Protein AF-A0A955WG35-F1 (afdb_monomer_lite)

Sequence (227 aa):
PDGLHIIEIREAWKTWPATAAGVAPTRPIAGDLAARVKNAVEAAHAAWQAAGEAMLAQIRDPLRSGQILTVLGRTDAARGAFEAQTTSLPGPAWNNLGNLAALAGDWPAARQAYDRSLAAHDDPRVQINAALAAFGAGDEAGATEHIFQCLDKAGDAGPALVEQIAAMGTSGGAGRGARGGVTPAELRRLVDSAYQRAGKAAPTRPEAARASDQATALPVSRYCHWL

Structure (mmCIF, N/CA/C/O backbone):
data_AF-A0A955WG35-F1
#
_entry.id   AF-A0A955WG35-F1
#
loop_
_atom_site.group_PDB
_atom_site.id
_atom_site.type_symbol
_atom_site.label_atom_id
_atom_site.label_alt_id
_atom_site.label_comp_id
_atom_site.label_asym_id
_atom_site.label_entity_id
_atom_site.label_seq_id
_atom_site.pdbx_PDB_ins_code
_atom_site.Cartn_x
_atom_site.Cartn_y
_atom_site.Cartn_z
_atom_site.occupancy
_atom_site.B_iso_or_equiv
_atom_site.auth_seq_id
_atom_site.auth_comp_id
_atom_site.auth_asym_id
_atom_site.auth_atom_id
_atom_site.pdbx_PDB_model_num
ATOM 1 N N . PRO A 1 1 ? 33.080 -2.323 0.315 1.00 41.09 1 PRO A N 1
ATOM 2 C CA . PRO A 1 1 ? 32.008 -2.379 -0.703 1.00 41.09 1 PRO A CA 1
ATOM 3 C C . PRO A 1 1 ? 30.919 -1.402 -0.280 1.00 41.09 1 PRO A C 1
ATOM 5 O O . PRO A 1 1 ? 30.059 -1.724 0.535 1.00 41.09 1 PRO A O 1
ATOM 8 N N . ASP A 1 2 ? 31.105 -0.167 -0.725 1.00 35.94 2 ASP A N 1
ATOM 9 C CA . ASP A 1 2 ? 30.369 0.995 -0.247 1.00 35.94 2 ASP A CA 1
ATOM 10 C C . ASP A 1 2 ? 28.944 1.001 -0.806 1.00 35.94 2 ASP A C 1
ATOM 12 O O . ASP A 1 2 ? 28.683 0.488 -1.896 1.00 35.94 2 ASP A O 1
ATOM 16 N N . GLY A 1 3 ? 28.018 1.488 0.019 1.00 36.59 3 GLY A N 1
ATOM 17 C CA . GLY A 1 3 ? 26.582 1.259 -0.093 1.00 36.59 3 GLY A CA 1
ATOM 18 C C . GLY A 1 3 ? 25.958 1.654 -1.431 1.00 36.59 3 GLY A C 1
ATOM 19 O O . GLY A 1 3 ? 26.358 2.605 -2.097 1.00 36.59 3 GLY A O 1
ATOM 20 N N . LEU A 1 4 ? 24.908 0.921 -1.800 1.00 33.25 4 LEU A N 1
ATOM 21 C CA . LEU A 1 4 ? 24.011 1.281 -2.890 1.00 33.25 4 LEU A CA 1
ATOM 22 C C . LEU A 1 4 ? 23.288 2.591 -2.522 1.00 33.25 4 LEU A C 1
ATOM 24 O O . LEU A 1 4 ? 22.390 2.593 -1.682 1.00 33.25 4 LEU A O 1
ATOM 28 N N . HIS A 1 5 ? 23.677 3.709 -3.133 1.00 37.41 5 HIS A N 1
ATOM 29 C CA . HIS A 1 5 ? 22.973 4.982 -2.982 1.00 37.41 5 HIS A CA 1
ATOM 30 C C . HIS A 1 5 ? 21.876 5.088 -4.048 1.00 37.41 5 HIS A C 1
ATOM 32 O O . HIS A 1 5 ? 22.164 5.243 -5.234 1.00 37.41 5 HIS A O 1
ATOM 38 N N . ILE A 1 6 ? 20.609 5.015 -3.636 1.00 39.78 6 ILE A N 1
ATOM 39 C CA . ILE A 1 6 ? 19.476 5.383 -4.494 1.00 39.78 6 ILE A CA 1
ATOM 40 C C . ILE A 1 6 ? 19.471 6.912 -4.578 1.00 39.78 6 ILE A C 1
ATOM 42 O O . ILE A 1 6 ? 19.077 7.590 -3.633 1.00 39.78 6 ILE A O 1
ATOM 46 N N . ILE A 1 7 ? 19.962 7.460 -5.688 1.00 42.81 7 ILE A N 1
ATOM 47 C CA . ILE A 1 7 ? 19.889 8.898 -5.959 1.00 42.81 7 ILE A CA 1
ATOM 48 C C . ILE A 1 7 ? 18.531 9.174 -6.602 1.00 42.81 7 ILE A C 1
ATOM 50 O O . ILE A 1 7 ? 18.199 8.593 -7.636 1.00 42.81 7 ILE A O 1
ATOM 54 N N . GLU A 1 8 ? 17.745 10.076 -6.015 1.00 48.62 8 GLU A N 1
ATOM 55 C CA . GLU A 1 8 ? 16.567 10.607 -6.694 1.00 48.62 8 GLU A CA 1
ATOM 56 C C . GLU A 1 8 ? 16.986 11.279 -8.007 1.00 48.62 8 GLU A C 1
ATOM 58 O O . GLU A 1 8 ? 17.804 12.200 -8.018 1.00 48.62 8 GLU A O 1
ATOM 63 N N . ILE A 1 9 ? 16.372 10.865 -9.119 1.00 44.12 9 ILE A N 1
ATOM 64 C CA . ILE A 1 9 ? 16.628 11.422 -10.458 1.00 44.12 9 ILE A CA 1
ATOM 65 C C . ILE A 1 9 ? 16.543 12.959 -10.457 1.00 44.12 9 ILE A C 1
ATOM 67 O O . ILE A 1 9 ? 17.310 13.612 -11.158 1.00 44.12 9 ILE A O 1
ATOM 71 N N . ARG A 1 10 ? 15.672 13.558 -9.635 1.00 44.59 10 ARG A N 1
ATOM 72 C CA . ARG A 1 10 ? 15.557 15.019 -9.507 1.00 44.59 10 ARG A CA 1
ATOM 73 C C . ARG A 1 10 ? 16.811 15.684 -8.942 1.00 44.59 10 ARG A C 1
ATOM 75 O O . ARG A 1 10 ? 17.179 16.747 -9.431 1.00 44.59 10 ARG A O 1
ATOM 82 N N . GLU A 1 11 ? 17.476 15.080 -7.960 1.00 53.44 11 GLU A N 1
ATOM 83 C CA . GLU A 1 11 ? 18.724 15.622 -7.404 1.00 53.44 11 GLU A CA 1
ATOM 84 C C . GLU A 1 11 ? 19.882 15.479 -8.394 1.00 53.44 11 GLU A C 1
ATOM 86 O O . GLU A 1 11 ? 20.666 16.410 -8.566 1.00 53.44 11 GLU A O 1
ATOM 91 N N . ALA A 1 12 ? 19.932 14.366 -9.134 1.00 57.34 12 ALA A N 1
ATOM 92 C CA . ALA A 1 12 ? 20.925 14.161 -10.189 1.00 57.34 12 ALA A CA 1
ATOM 93 C C . ALA A 1 12 ? 20.817 15.199 -11.326 1.00 57.34 12 ALA A C 1
ATOM 95 O O . ALA A 1 12 ? 21.814 15.540 -11.957 1.00 57.34 12 ALA A O 1
ATOM 96 N N . TRP A 1 13 ? 19.620 15.732 -11.585 1.00 55.06 13 TRP A N 1
ATOM 97 C CA . TRP A 1 13 ? 19.404 16.748 -12.621 1.00 55.06 13 TRP A CA 1
ATOM 98 C C . TRP A 1 13 ? 19.832 18.159 -12.205 1.00 55.06 13 TRP A C 1
ATOM 100 O O . TRP A 1 13 ? 20.119 18.979 -13.073 1.00 55.06 13 TRP A O 1
ATOM 110 N N . LYS A 1 14 ? 19.928 18.455 -10.903 1.00 62.66 14 LYS A N 1
ATOM 111 C CA . LYS A 1 14 ? 20.385 19.772 -10.420 1.00 62.66 14 LYS A CA 1
ATOM 112 C C . LYS A 1 14 ? 21.882 19.993 -10.623 1.00 62.66 14 LYS A C 1
ATOM 114 O O . LYS A 1 14 ? 22.320 21.133 -10.728 1.00 62.66 14 LYS A O 1
ATOM 119 N N . THR A 1 15 ? 22.662 18.915 -10.656 1.00 56.72 15 THR A N 1
ATOM 120 C CA . THR A 1 15 ? 24.119 18.952 -10.842 1.00 56.72 15 THR A CA 1
ATOM 121 C C . THR A 1 15 ? 24.534 18.802 -12.306 1.00 56.72 15 THR A C 1
ATOM 123 O O . THR A 1 15 ? 25.724 18.875 -12.615 1.00 56.72 15 THR A O 1
ATOM 126 N N . TRP A 1 16 ? 23.575 18.629 -13.224 1.00 49.56 16 TRP A N 1
ATOM 127 C CA . TRP A 1 16 ? 23.855 18.575 -14.654 1.00 49.56 16 TRP A CA 1
ATOM 128 C C . TRP A 1 16 ? 24.275 19.966 -15.160 1.00 49.56 16 TRP A C 1
ATOM 130 O O . TRP A 1 16 ? 23.572 20.945 -14.899 1.00 49.56 16 TRP A O 1
ATOM 140 N N . PRO A 1 17 ? 25.415 20.106 -15.860 1.00 49.00 17 PRO A N 1
ATOM 141 C CA . PRO A 1 17 ? 25.983 21.419 -16.141 1.00 49.00 17 PRO A CA 1
ATOM 142 C C . PRO A 1 17 ? 25.073 22.266 -17.043 1.00 49.00 17 PRO A C 1
ATOM 144 O O . PRO A 1 17 ? 24.688 21.854 -18.136 1.00 49.00 17 PRO A O 1
ATOM 147 N N . ALA A 1 18 ? 24.789 23.493 -16.593 1.00 52.75 18 ALA A N 1
ATOM 148 C CA . ALA A 1 18 ? 23.976 24.497 -17.289 1.00 52.75 18 ALA A CA 1
ATOM 149 C C . ALA A 1 18 ? 24.691 25.180 -18.478 1.00 52.75 18 ALA A C 1
ATOM 151 O O . ALA A 1 18 ? 24.122 26.044 -19.144 1.00 52.75 18 ALA A O 1
ATOM 152 N N . THR A 1 19 ? 25.938 24.815 -18.777 1.00 54.19 19 THR A N 1
ATOM 153 C CA . THR A 1 19 ? 26.757 25.459 -19.810 1.00 54.19 19 THR A CA 1
ATOM 154 C C . THR A 1 19 ? 26.871 24.588 -21.057 1.00 54.19 19 THR A C 1
ATOM 156 O O . THR A 1 19 ? 27.909 23.991 -21.325 1.00 54.19 19 THR A O 1
ATOM 159 N N . ALA A 1 20 ? 25.801 24.542 -21.847 1.00 52.00 20 ALA A N 1
ATOM 160 C CA . ALA A 1 20 ? 25.862 24.142 -23.256 1.00 52.00 20 ALA A CA 1
ATOM 161 C C . ALA A 1 20 ? 25.236 25.219 -24.163 1.00 52.00 20 ALA A C 1
ATOM 163 O O . ALA A 1 20 ? 24.642 24.923 -25.197 1.00 52.00 20 ALA A O 1
ATOM 164 N N . ALA A 1 21 ? 25.357 26.493 -23.777 1.00 53.03 21 ALA A N 1
ATOM 165 C CA . ALA A 1 21 ? 25.026 27.618 -24.641 1.00 53.03 21 ALA A CA 1
ATOM 166 C C . ALA A 1 21 ? 26.127 27.760 -25.707 1.00 53.03 21 ALA A C 1
ATOM 168 O O . ALA A 1 21 ? 27.178 28.335 -25.445 1.00 53.03 21 ALA A O 1
ATOM 169 N N . GLY A 1 22 ? 25.917 27.176 -26.890 1.00 56.66 22 GLY A N 1
ATOM 170 C CA . GLY A 1 22 ? 26.823 27.339 -28.036 1.00 56.66 22 GLY A CA 1
ATOM 171 C C . GLY A 1 22 ? 26.981 26.116 -28.938 1.00 56.66 22 GLY A C 1
ATOM 172 O O . GLY A 1 22 ? 27.517 26.243 -30.037 1.00 56.66 22 GLY A O 1
ATOM 173 N N . VAL A 1 23 ? 26.490 24.942 -28.535 1.00 53.31 23 VAL A N 1
ATOM 174 C CA . VAL A 1 23 ? 26.453 23.779 -29.431 1.00 53.31 23 VAL A CA 1
ATOM 175 C C . VAL A 1 23 ? 25.218 23.915 -30.313 1.00 53.31 23 VAL A C 1
ATOM 177 O O . VAL A 1 23 ? 24.095 23.706 -29.856 1.00 53.31 23 VAL A O 1
ATOM 180 N N . ALA A 1 24 ? 25.414 24.299 -31.576 1.00 55.84 24 ALA A N 1
ATOM 181 C CA . ALA A 1 24 ? 24.354 24.214 -32.575 1.00 55.84 24 ALA A CA 1
ATOM 182 C C . ALA A 1 24 ? 23.775 22.785 -32.542 1.00 55.84 24 ALA A C 1
ATOM 184 O O . ALA A 1 24 ? 24.571 21.841 -32.525 1.00 55.84 24 ALA A O 1
ATOM 185 N N . PRO A 1 25 ? 22.441 22.599 -32.502 1.00 52.78 25 PRO A N 1
ATOM 186 C CA . PRO A 1 25 ? 21.831 21.276 -32.435 1.00 52.78 25 PRO A CA 1
ATOM 187 C C . PRO A 1 25 ? 22.199 20.495 -33.700 1.00 52.78 25 PRO A C 1
ATOM 189 O O . PRO A 1 25 ? 21.571 20.619 -34.750 1.00 52.78 25 PRO A O 1
ATOM 192 N N . THR A 1 26 ? 23.282 19.726 -33.629 1.00 58.38 26 THR A N 1
ATOM 193 C CA . THR A 1 26 ? 23.750 18.915 -34.741 1.00 58.38 26 THR A CA 1
ATOM 194 C C . THR A 1 26 ? 22.943 17.626 -34.758 1.00 58.38 26 THR A C 1
ATOM 196 O O . THR A 1 26 ? 23.080 16.762 -33.900 1.00 58.38 26 THR A O 1
ATOM 199 N N . ARG A 1 27 ? 22.124 17.522 -35.809 1.00 57.25 27 ARG A N 1
ATOM 200 C CA . ARG A 1 27 ? 21.321 16.374 -36.252 1.00 57.25 27 ARG A CA 1
ATOM 201 C C . ARG A 1 27 ? 20.104 16.001 -35.388 1.00 57.25 27 ARG A C 1
ATOM 203 O O . ARG A 1 27 ? 20.166 15.981 -34.163 1.00 57.25 27 ARG A O 1
ATOM 210 N N . PRO A 1 28 ? 18.983 15.630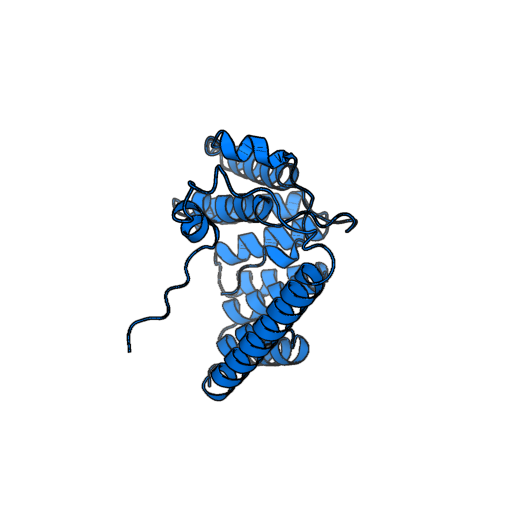 -36.035 1.00 53.00 28 PRO A N 1
ATOM 211 C CA . PRO A 1 28 ? 17.822 15.113 -35.331 1.00 53.00 28 PRO A CA 1
ATOM 212 C C . PRO A 1 28 ? 18.182 13.769 -34.684 1.00 53.00 28 PRO A C 1
ATOM 214 O O . PRO A 1 28 ? 18.387 12.771 -35.368 1.00 53.00 28 PRO A O 1
ATOM 217 N N . ILE A 1 29 ? 18.199 13.731 -33.351 1.00 59.47 29 ILE A N 1
ATOM 218 C CA . ILE A 1 29 ? 18.356 12.517 -32.522 1.00 59.47 29 ILE A CA 1
ATOM 219 C C . ILE A 1 29 ? 17.056 11.668 -32.533 1.00 59.47 29 ILE A C 1
ATOM 221 O O . ILE A 1 29 ? 16.816 10.828 -31.671 1.00 59.47 29 ILE A O 1
ATOM 225 N N . ALA A 1 30 ? 16.160 11.903 -33.493 1.00 62.53 30 ALA A N 1
ATOM 226 C CA . ALA A 1 30 ? 14.770 11.468 -33.407 1.00 62.53 30 ALA A CA 1
ATOM 227 C C . ALA A 1 30 ? 14.561 9.969 -33.698 1.00 62.53 30 ALA A C 1
ATOM 229 O O . ALA A 1 30 ? 13.556 9.414 -33.270 1.00 62.53 30 ALA A O 1
ATOM 230 N N . GLY A 1 31 ? 15.499 9.300 -34.380 1.00 67.62 31 GLY A N 1
ATOM 231 C CA . GLY A 1 31 ? 15.382 7.868 -34.693 1.00 67.62 31 GLY A CA 1
ATOM 232 C C . GLY A 1 31 ? 15.968 6.935 -33.626 1.00 67.62 31 GLY A C 1
ATOM 233 O O . GLY A 1 31 ? 15.335 5.958 -33.243 1.00 67.62 31 GLY A O 1
ATOM 234 N N . ASP A 1 32 ? 17.166 7.246 -33.123 1.00 81.88 32 ASP A N 1
ATOM 235 C CA . ASP A 1 32 ? 17.933 6.342 -32.248 1.00 81.88 32 ASP A CA 1
ATOM 236 C C . ASP A 1 32 ? 17.614 6.525 -30.751 1.00 81.88 32 ASP A C 1
ATOM 238 O O . ASP A 1 32 ? 17.677 5.576 -29.971 1.00 81.88 32 ASP A O 1
ATOM 242 N N . LEU A 1 33 ? 17.189 7.723 -30.320 1.00 83.50 33 LEU A N 1
ATOM 243 C CA . LEU A 1 33 ? 16.902 7.972 -28.901 1.00 83.50 33 LEU A CA 1
ATOM 244 C C . LEU A 1 33 ? 15.751 7.106 -28.378 1.00 83.50 33 LEU A C 1
ATOM 246 O O . LEU A 1 33 ? 15.859 6.549 -27.289 1.00 83.50 33 LEU A O 1
ATOM 250 N N . ALA A 1 34 ? 14.669 6.966 -29.147 1.00 83.38 34 ALA A N 1
ATOM 251 C CA . ALA A 1 34 ? 13.523 6.154 -28.743 1.00 83.38 34 ALA A CA 1
ATOM 252 C C . ALA A 1 34 ? 13.914 4.677 -28.561 1.00 83.38 34 ALA A C 1
ATOM 254 O O . ALA A 1 34 ? 13.544 4.061 -27.561 1.00 83.38 34 ALA A O 1
ATOM 255 N N . ALA A 1 35 ? 14.717 4.135 -29.482 1.00 87.81 35 ALA A N 1
ATOM 256 C CA . ALA A 1 35 ? 15.240 2.776 -29.385 1.00 87.81 35 ALA A CA 1
ATOM 257 C C . ALA A 1 35 ? 16.158 2.611 -28.164 1.00 87.81 35 ALA A C 1
ATOM 259 O O . ALA A 1 35 ? 16.002 1.664 -27.396 1.00 87.81 35 ALA A O 1
ATOM 260 N N . ARG A 1 36 ? 17.062 3.567 -27.919 1.00 87.00 36 ARG A N 1
ATOM 261 C CA . ARG A 1 36 ? 17.957 3.553 -26.752 1.00 87.00 36 ARG A CA 1
ATOM 262 C C . ARG A 1 36 ? 17.205 3.640 -25.427 1.00 87.00 36 ARG A C 1
ATOM 264 O O . ARG A 1 36 ? 17.541 2.904 -24.505 1.00 87.00 36 ARG A O 1
ATOM 271 N N . VAL A 1 37 ? 16.187 4.498 -25.330 1.00 88.38 37 VAL A N 1
ATOM 272 C CA . VAL A 1 37 ? 15.336 4.611 -24.134 1.00 88.38 37 VAL A CA 1
ATOM 273 C C . VAL A 1 37 ? 14.573 3.313 -23.903 1.00 88.38 37 VAL A C 1
ATOM 275 O O . VAL A 1 37 ? 14.590 2.800 -22.788 1.00 88.38 37 VAL A O 1
ATOM 278 N N . LYS A 1 38 ? 13.959 2.746 -24.948 1.00 88.88 38 LYS A N 1
ATOM 279 C CA . LYS A 1 38 ? 13.268 1.457 -24.860 1.00 88.88 38 LYS A CA 1
ATOM 280 C C . LYS A 1 38 ? 14.206 0.358 -24.347 1.00 88.88 38 LYS A C 1
ATOM 282 O O . LYS A 1 38 ? 13.895 -0.275 -23.344 1.00 88.88 38 LYS A O 1
ATOM 287 N N . ASN A 1 39 ? 15.374 0.197 -24.971 1.00 91.00 39 ASN A N 1
ATOM 288 C CA . ASN A 1 39 ? 16.360 -0.812 -24.579 1.00 91.00 39 ASN A CA 1
ATOM 289 C C . ASN A 1 39 ? 16.844 -0.609 -23.135 1.00 91.00 39 ASN A C 1
ATOM 291 O O . ASN A 1 39 ? 17.016 -1.576 -22.399 1.00 91.00 39 ASN A O 1
ATOM 295 N N . ALA A 1 40 ? 17.048 0.642 -22.708 1.00 89.12 40 ALA A N 1
ATOM 296 C CA . ALA A 1 40 ? 17.447 0.952 -21.338 1.00 89.12 40 ALA A CA 1
ATOM 297 C C . ALA A 1 40 ? 16.353 0.591 -20.318 1.00 89.12 40 ALA A C 1
ATOM 299 O O . ALA A 1 40 ? 16.666 0.039 -19.266 1.00 89.12 40 ALA A O 1
ATOM 300 N N . VAL A 1 41 ? 15.080 0.857 -20.631 1.00 88.75 41 VAL A N 1
ATOM 301 C CA . VAL A 1 41 ? 13.939 0.479 -19.779 1.00 88.75 41 VAL A CA 1
ATOM 302 C C . VAL A 1 41 ? 13.805 -1.042 -19.686 1.00 88.75 41 VAL A C 1
ATOM 304 O O . VAL A 1 41 ? 13.637 -1.568 -18.588 1.00 88.75 41 VAL A O 1
ATOM 307 N N . GLU A 1 42 ? 13.927 -1.755 -20.805 1.00 91.12 42 GLU A N 1
ATOM 308 C CA . GLU A 1 42 ? 13.882 -3.223 -20.835 1.00 91.12 42 GLU A CA 1
ATOM 309 C C . GLU A 1 42 ? 15.040 -3.840 -20.039 1.00 91.12 42 GLU A C 1
ATOM 311 O O . GLU A 1 42 ? 14.819 -4.732 -19.220 1.00 91.12 42 GLU A O 1
ATOM 316 N N . ALA A 1 43 ? 16.261 -3.321 -20.204 1.00 91.94 43 ALA A N 1
ATOM 317 C CA . ALA A 1 43 ? 17.426 -3.766 -19.445 1.00 91.94 43 ALA A CA 1
ATOM 318 C C . ALA A 1 43 ? 17.273 -3.498 -17.939 1.00 91.94 43 ALA A C 1
ATOM 320 O O . ALA A 1 43 ? 17.581 -4.368 -17.125 1.00 91.94 43 ALA A O 1
ATOM 321 N N . ALA A 1 44 ? 16.757 -2.324 -17.560 1.00 89.75 44 ALA A N 1
ATOM 322 C CA . ALA A 1 44 ? 16.476 -1.995 -16.165 1.00 89.75 44 ALA A CA 1
ATOM 323 C C . ALA A 1 44 ? 15.409 -2.924 -15.566 1.00 89.75 44 ALA A C 1
ATOM 325 O O . ALA A 1 44 ? 15.577 -3.409 -14.447 1.00 89.75 44 ALA A O 1
ATOM 326 N N . HIS A 1 45 ? 14.347 -3.225 -16.319 1.00 87.69 45 HIS A N 1
ATOM 327 C CA . HIS A 1 45 ? 13.317 -4.167 -15.890 1.00 87.69 45 HIS A CA 1
ATOM 328 C C . HIS A 1 45 ? 13.885 -5.580 -15.695 1.00 87.69 45 HIS A C 1
ATOM 330 O O . HIS A 1 45 ? 13.641 -6.199 -14.662 1.00 87.69 45 HIS A O 1
ATOM 336 N N . ALA A 1 46 ? 14.695 -6.070 -16.638 1.00 92.00 46 ALA A N 1
ATOM 337 C CA . ALA A 1 46 ? 15.339 -7.379 -16.535 1.00 92.00 46 ALA A CA 1
ATOM 338 C C . ALA A 1 46 ? 16.299 -7.467 -15.336 1.00 92.00 46 ALA A C 1
ATOM 340 O O . ALA A 1 46 ? 16.280 -8.453 -14.600 1.00 92.00 46 ALA A O 1
ATOM 341 N N . ALA A 1 47 ? 17.103 -6.425 -15.101 1.00 91.19 47 ALA A N 1
ATOM 342 C CA . ALA A 1 47 ? 18.002 -6.359 -13.949 1.00 91.19 47 ALA A CA 1
ATOM 343 C C . ALA A 1 47 ? 17.229 -6.383 -12.622 1.00 91.19 47 ALA A C 1
ATOM 345 O O . ALA A 1 47 ? 17.626 -7.066 -11.679 1.00 91.19 47 ALA A O 1
ATOM 346 N N . TRP A 1 48 ? 16.102 -5.676 -12.561 1.00 90.44 48 TRP A N 1
ATOM 347 C CA . TRP A 1 48 ? 15.239 -5.660 -11.389 1.00 90.44 48 TRP A CA 1
ATOM 348 C C . TRP A 1 48 ? 14.551 -7.009 -11.138 1.00 90.44 48 TRP A C 1
ATOM 350 O O . TRP A 1 48 ? 14.533 -7.470 -9.998 1.00 90.44 48 TRP A O 1
ATOM 360 N N . GLN A 1 49 ? 14.072 -7.684 -12.189 1.00 93.25 49 GLN A N 1
ATOM 361 C CA . GLN A 1 49 ? 13.533 -9.048 -12.098 1.00 93.25 49 GLN A CA 1
ATOM 362 C C . GLN A 1 49 ? 14.586 -10.020 -11.545 1.00 93.25 49 GLN A C 1
ATOM 364 O O . GLN A 1 49 ? 14.331 -10.737 -10.579 1.00 93.25 49 GLN A O 1
ATOM 369 N N . ALA A 1 50 ? 15.803 -9.988 -12.096 1.00 93.25 50 ALA A N 1
ATOM 370 C CA . ALA A 1 50 ? 16.902 -10.834 -11.636 1.00 93.25 50 ALA A CA 1
ATOM 371 C C . ALA A 1 50 ? 17.281 -10.560 -10.170 1.00 93.25 50 ALA A C 1
ATOM 373 O O . ALA A 1 50 ? 17.516 -11.497 -9.406 1.00 93.25 50 ALA A O 1
ATOM 374 N N . ALA A 1 51 ? 17.309 -9.289 -9.758 1.00 94.12 51 ALA A N 1
ATOM 375 C CA . ALA A 1 51 ? 17.574 -8.914 -8.373 1.00 94.12 51 ALA A CA 1
ATOM 376 C C . ALA A 1 51 ? 16.484 -9.428 -7.419 1.00 94.12 51 ALA A C 1
ATOM 378 O O . ALA A 1 51 ? 16.810 -9.960 -6.358 1.00 94.12 51 ALA A O 1
ATOM 379 N N . GLY A 1 52 ? 15.207 -9.319 -7.796 1.00 93.31 52 GLY A N 1
ATOM 380 C CA . GLY A 1 52 ? 14.103 -9.829 -6.984 1.00 93.31 52 GLY A CA 1
ATOM 381 C C . GLY A 1 52 ? 14.119 -11.352 -6.847 1.00 93.31 52 GLY A C 1
ATOM 382 O O . GLY A 1 52 ? 13.959 -11.854 -5.737 1.00 93.31 52 GLY A O 1
ATOM 383 N N . GLU A 1 53 ? 14.401 -12.093 -7.923 1.00 94.88 53 GLU A N 1
ATOM 384 C CA . GLU A 1 53 ? 14.558 -13.557 -7.865 1.00 94.88 53 GLU A CA 1
ATOM 385 C C . GLU A 1 53 ? 15.753 -13.966 -6.980 1.00 94.88 53 GLU A C 1
ATOM 387 O O . GLU A 1 53 ? 15.650 -14.883 -6.163 1.00 94.88 53 GLU A O 1
ATOM 392 N N . ALA A 1 54 ? 16.872 -13.236 -7.056 1.00 95.06 54 ALA A N 1
ATOM 393 C CA . ALA A 1 54 ? 18.025 -13.472 -6.187 1.00 95.06 54 ALA A CA 1
ATOM 394 C C . ALA A 1 54 ? 17.721 -13.204 -4.700 1.00 95.06 54 ALA A C 1
ATOM 396 O O . ALA A 1 54 ? 18.231 -13.921 -3.835 1.00 95.06 54 ALA A O 1
ATOM 397 N N . MET A 1 55 ? 16.897 -12.195 -4.389 1.00 95.38 55 MET A N 1
ATOM 398 C CA . MET A 1 55 ? 16.422 -11.939 -3.024 1.00 95.38 55 MET A CA 1
ATOM 399 C C . MET A 1 55 ? 15.459 -13.031 -2.552 1.00 95.38 55 MET A C 1
ATOM 401 O O . MET A 1 55 ? 15.597 -13.524 -1.431 1.00 95.38 55 MET A O 1
ATOM 405 N N . LEU A 1 56 ? 14.519 -13.445 -3.405 1.00 95.69 56 LEU A N 1
ATOM 406 C CA . LEU A 1 56 ? 13.540 -14.484 -3.092 1.00 95.69 56 LEU A CA 1
ATOM 407 C C . LEU A 1 56 ? 14.222 -15.816 -2.750 1.00 95.69 56 LEU A C 1
ATOM 409 O O . LEU A 1 56 ? 13.817 -16.485 -1.805 1.00 95.69 56 LEU A O 1
ATOM 413 N N . ALA A 1 57 ? 15.314 -16.156 -3.440 1.00 95.94 57 ALA A N 1
ATOM 414 C CA . ALA A 1 57 ? 16.111 -17.348 -3.146 1.00 95.94 57 ALA A CA 1
ATOM 415 C C . ALA A 1 57 ? 16.765 -17.340 -1.746 1.00 95.94 57 ALA A C 1
ATOM 417 O O . ALA A 1 57 ? 17.134 -18.396 -1.232 1.00 95.94 57 ALA A O 1
ATOM 418 N N . GLN A 1 58 ? 16.930 -16.168 -1.123 1.00 95.94 58 GLN A N 1
ATOM 419 C CA . GLN A 1 58 ? 17.585 -16.010 0.183 1.00 95.94 58 GLN A CA 1
ATOM 420 C C . GLN A 1 58 ? 16.591 -15.852 1.340 1.00 95.94 58 GLN A C 1
ATOM 422 O O . GLN A 1 58 ? 16.940 -16.093 2.499 1.00 95.94 58 GLN A O 1
ATOM 427 N N . ILE A 1 59 ? 15.358 -15.435 1.053 1.00 95.31 59 ILE A N 1
ATOM 428 C CA . ILE A 1 59 ? 14.357 -15.122 2.070 1.00 95.31 59 ILE A CA 1
ATOM 429 C C . ILE A 1 59 ? 13.583 -16.380 2.444 1.00 95.31 59 ILE A C 1
ATOM 431 O O . ILE A 1 59 ? 13.026 -17.076 1.604 1.00 95.31 59 ILE A O 1
ATOM 435 N N . ARG A 1 60 ? 13.534 -16.660 3.748 1.00 93.94 60 ARG A N 1
ATOM 436 C CA . ARG A 1 60 ? 12.762 -17.780 4.307 1.00 93.94 60 ARG A CA 1
ATOM 437 C C . ARG A 1 60 ? 11.417 -17.363 4.884 1.00 93.94 60 ARG A C 1
ATOM 439 O O . ARG A 1 60 ? 10.578 -18.220 5.126 1.00 93.94 60 ARG A O 1
ATOM 446 N N . ASP A 1 61 ? 11.239 -16.072 5.140 1.00 94.19 61 ASP A N 1
ATOM 447 C CA . ASP A 1 61 ? 10.000 -15.526 5.677 1.00 94.19 61 ASP A CA 1
ATOM 448 C C . ASP A 1 61 ? 8.938 -15.439 4.565 1.00 94.19 61 ASP A C 1
ATOM 450 O O . ASP A 1 61 ? 9.152 -14.717 3.580 1.00 94.19 61 ASP A O 1
ATOM 454 N N . PRO A 1 62 ? 7.802 -16.152 4.681 1.00 93.88 62 PRO A N 1
ATOM 455 C CA . PRO A 1 62 ? 6.767 -16.124 3.655 1.00 93.88 62 PRO A CA 1
ATOM 456 C C . PRO A 1 62 ? 6.137 -14.740 3.479 1.00 93.88 62 PRO A C 1
ATOM 458 O O . PRO A 1 62 ? 5.781 -14.390 2.356 1.00 93.88 62 PRO A O 1
ATOM 461 N N . LEU A 1 63 ? 6.060 -13.919 4.536 1.00 92.69 63 LEU A N 1
ATOM 462 C CA . LEU A 1 63 ? 5.502 -12.567 4.435 1.00 92.69 63 LEU A CA 1
ATOM 463 C C . LEU A 1 63 ? 6.380 -11.686 3.531 1.00 92.69 63 LEU A C 1
ATOM 465 O O . LEU A 1 63 ? 5.901 -11.160 2.526 1.00 92.69 63 LEU A O 1
ATOM 469 N N . ARG A 1 64 ? 7.687 -11.602 3.811 1.00 93.44 64 ARG A N 1
ATOM 470 C CA . ARG A 1 64 ? 8.649 -10.900 2.939 1.00 93.44 64 ARG A CA 1
ATOM 471 C C . ARG A 1 64 ? 8.720 -11.486 1.530 1.00 93.44 64 ARG A C 1
ATOM 473 O O . ARG A 1 64 ? 8.833 -10.738 0.561 1.00 93.44 64 ARG A O 1
ATOM 480 N N . SER A 1 65 ? 8.623 -12.809 1.397 1.00 95.31 65 SER A N 1
ATOM 481 C CA . SER A 1 65 ? 8.580 -13.462 0.081 1.00 95.31 65 SER A CA 1
ATOM 482 C C . SER A 1 65 ? 7.366 -13.000 -0.723 1.00 95.31 65 SER A C 1
ATOM 484 O O . SER A 1 65 ? 7.506 -12.641 -1.889 1.00 95.31 65 SER A O 1
ATOM 486 N N . GLY A 1 66 ? 6.188 -12.937 -0.095 1.00 95.00 66 GLY A N 1
ATOM 487 C CA . GLY A 1 66 ? 4.961 -12.448 -0.721 1.00 95.00 66 GLY A CA 1
ATOM 488 C C . GLY A 1 66 ? 5.060 -10.993 -1.189 1.00 95.00 66 GLY A C 1
ATOM 489 O O . GLY A 1 66 ? 4.603 -10.666 -2.285 1.00 95.00 66 GLY A O 1
ATOM 490 N N . GLN A 1 67 ? 5.717 -10.121 -0.418 1.00 92.06 67 GLN A N 1
ATOM 491 C CA . GLN A 1 67 ? 5.956 -8.726 -0.816 1.00 92.06 67 GLN A CA 1
ATOM 492 C C . GLN A 1 67 ? 6.815 -8.646 -2.085 1.00 92.06 67 GLN A C 1
ATOM 494 O O . GLN A 1 67 ? 6.451 -7.962 -3.040 1.00 92.06 67 GLN A O 1
ATOM 499 N N . ILE A 1 68 ? 7.921 -9.395 -2.136 1.00 92.44 68 ILE A N 1
ATOM 500 C CA . ILE A 1 68 ? 8.796 -9.435 -3.317 1.00 92.44 68 ILE A CA 1
ATOM 501 C C . ILE A 1 68 ? 8.062 -10.032 -4.514 1.00 92.44 68 ILE A C 1
ATOM 503 O O . ILE A 1 68 ? 8.111 -9.468 -5.601 1.00 92.44 68 ILE A O 1
ATOM 507 N N . LEU A 1 69 ? 7.333 -11.131 -4.319 1.00 94.50 69 LEU A N 1
ATOM 508 C CA . LEU A 1 69 ? 6.522 -11.749 -5.369 1.00 94.50 69 LEU A CA 1
ATOM 509 C C . LEU A 1 69 ? 5.486 -10.771 -5.931 1.00 94.50 69 LEU A C 1
ATOM 511 O O . LEU A 1 69 ? 5.268 -10.748 -7.140 1.00 94.50 69 LEU A O 1
ATOM 515 N N . THR A 1 70 ? 4.890 -9.935 -5.078 1.00 90.69 70 THR A N 1
ATOM 516 C CA . THR A 1 70 ? 3.962 -8.890 -5.520 1.00 90.69 70 THR A CA 1
ATOM 517 C C . THR A 1 70 ? 4.659 -7.873 -6.404 1.00 90.69 70 THR A C 1
ATOM 519 O O . THR A 1 70 ? 4.182 -7.568 -7.495 1.00 90.69 70 THR A O 1
ATOM 522 N N . VAL A 1 71 ? 5.803 -7.375 -5.937 1.00 89.06 71 VAL A N 1
ATOM 523 C CA . VAL A 1 71 ? 6.631 -6.424 -6.670 1.00 89.06 71 VAL A CA 1
ATOM 524 C C . VAL A 1 71 ? 6.990 -7.012 -8.039 1.00 89.06 71 VAL A C 1
ATOM 526 O O . VAL A 1 71 ? 6.725 -6.373 -9.046 1.00 89.06 71 VAL A O 1
ATOM 529 N N . LEU A 1 72 ? 7.420 -8.273 -8.111 1.00 90.62 72 LEU A N 1
ATOM 530 C CA . LEU A 1 72 ? 7.720 -8.980 -9.364 1.00 90.62 72 LEU A CA 1
ATOM 531 C C . LEU A 1 72 ? 6.500 -9.256 -10.273 1.00 90.62 72 LEU A C 1
ATOM 533 O O . LEU A 1 72 ? 6.675 -9.762 -11.381 1.00 90.62 72 LEU A O 1
ATOM 537 N N . GLY A 1 73 ? 5.275 -8.944 -9.837 1.00 90.81 73 GLY A N 1
ATOM 538 C CA . GLY A 1 73 ? 4.040 -9.196 -10.587 1.00 90.81 73 GLY A CA 1
ATOM 539 C C . GLY A 1 73 ? 3.548 -10.647 -10.526 1.00 90.81 73 GLY A C 1
ATOM 540 O O . GLY A 1 73 ? 2.676 -11.041 -11.297 1.00 90.81 73 GLY A O 1
ATOM 541 N N . ARG A 1 74 ? 4.085 -11.466 -9.613 1.00 94.50 74 ARG A N 1
ATOM 542 C CA . ARG A 1 74 ? 3.711 -12.876 -9.411 1.00 94.50 74 ARG A CA 1
ATOM 543 C C . ARG A 1 74 ? 2.558 -12.989 -8.409 1.00 94.50 74 ARG A C 1
ATOM 545 O O . ARG A 1 74 ? 2.701 -13.582 -7.340 1.00 94.50 74 ARG A O 1
ATOM 552 N N . THR A 1 75 ? 1.415 -12.406 -8.767 1.00 93.81 75 THR A N 1
ATOM 553 C CA . THR A 1 75 ? 0.248 -12.197 -7.891 1.00 93.81 75 THR A CA 1
ATOM 554 C C . THR A 1 75 ? -0.256 -13.467 -7.203 1.00 93.81 75 THR A C 1
ATOM 556 O O . THR A 1 75 ? -0.488 -13.440 -5.997 1.00 93.81 75 THR A O 1
ATOM 559 N N . ASP A 1 76 ? -0.380 -14.588 -7.917 1.00 96.44 76 ASP A N 1
ATOM 560 C CA . ASP A 1 76 ? -0.897 -15.835 -7.326 1.00 96.44 76 ASP A CA 1
ATOM 561 C C . ASP A 1 76 ? 0.069 -16.435 -6.299 1.00 96.44 76 ASP A C 1
ATOM 563 O O . ASP A 1 76 ? -0.339 -16.882 -5.227 1.00 96.44 76 ASP A O 1
ATOM 567 N N . ALA A 1 77 ? 1.371 -16.389 -6.591 1.00 96.56 77 ALA A N 1
ATOM 568 C CA . ALA A 1 77 ? 2.395 -16.846 -5.659 1.00 96.56 77 ALA A CA 1
ATOM 569 C C . ALA A 1 77 ? 2.457 -15.942 -4.417 1.00 96.56 77 ALA A C 1
ATOM 571 O O . ALA A 1 77 ? 2.572 -16.440 -3.297 1.00 96.56 77 ALA A O 1
ATOM 572 N N . ALA A 1 78 ? 2.335 -14.623 -4.605 1.00 96.69 78 ALA A N 1
ATOM 573 C CA . ALA A 1 78 ? 2.260 -13.668 -3.505 1.00 96.69 78 ALA A CA 1
ATOM 574 C C . ALA A 1 78 ? 1.044 -13.933 -2.607 1.00 96.69 78 ALA A C 1
ATOM 576 O O . ALA A 1 78 ? 1.183 -13.998 -1.386 1.00 96.69 78 ALA A O 1
ATOM 577 N N . ARG A 1 79 ? -0.130 -14.162 -3.212 1.00 97.44 79 ARG A N 1
ATOM 578 C CA . ARG A 1 79 ? -1.361 -14.520 -2.500 1.00 97.44 79 ARG A CA 1
ATOM 579 C C . ARG A 1 79 ? -1.159 -15.764 -1.639 1.00 97.44 79 ARG A C 1
ATOM 581 O O . ARG A 1 79 ? -1.418 -15.699 -0.442 1.00 97.44 79 ARG A O 1
ATOM 588 N N . GLY A 1 80 ? -0.632 -16.849 -2.212 1.00 97.12 80 GLY A N 1
ATOM 589 C CA . GLY A 1 80 ? -0.376 -18.086 -1.466 1.00 97.12 80 GLY A CA 1
ATOM 590 C C . GLY A 1 80 ? 0.595 -17.890 -0.293 1.00 97.12 80 GLY A C 1
ATOM 591 O O . GLY A 1 80 ? 0.381 -18.437 0.789 1.00 97.12 80 GLY A O 1
ATOM 592 N N . ALA A 1 81 ? 1.629 -17.059 -0.470 1.00 96.88 81 ALA A N 1
ATOM 593 C CA . ALA A 1 81 ? 2.578 -16.737 0.594 1.00 96.88 81 ALA A CA 1
ATOM 594 C C . ALA A 1 81 ? 1.927 -15.961 1.756 1.00 96.88 81 ALA A C 1
ATOM 596 O O . ALA A 1 81 ? 2.205 -16.254 2.921 1.00 96.88 81 ALA A O 1
ATOM 597 N N . PHE A 1 82 ? 1.033 -15.012 1.458 1.00 97.50 82 PHE A N 1
ATOM 598 C CA . PHE A 1 82 ? 0.294 -14.270 2.481 1.00 97.50 82 PHE A CA 1
ATOM 599 C C . PHE A 1 82 ? -0.787 -15.119 3.158 1.00 97.50 82 PHE A C 1
ATOM 601 O O . PHE A 1 82 ? -0.889 -15.097 4.383 1.00 97.50 82 PHE A O 1
ATOM 608 N N . GLU A 1 83 ? -1.550 -15.914 2.403 1.00 97.19 83 GLU A N 1
ATOM 609 C CA . GLU A 1 83 ? -2.571 -16.824 2.945 1.00 97.19 83 GLU A CA 1
ATOM 610 C C . GLU A 1 83 ? -1.974 -17.791 3.975 1.00 97.19 83 GLU A C 1
ATOM 612 O O . GLU A 1 83 ? -2.542 -17.965 5.057 1.00 97.19 83 GLU A O 1
ATOM 617 N N . ALA A 1 84 ? -0.779 -18.323 3.700 1.00 96.44 84 ALA A N 1
ATOM 618 C CA . ALA A 1 84 ? -0.043 -19.191 4.618 1.00 96.44 84 ALA A CA 1
ATOM 619 C C . ALA A 1 84 ? 0.331 -18.520 5.957 1.00 96.44 84 ALA A C 1
ATOM 621 O O . ALA A 1 84 ? 0.615 -19.220 6.927 1.00 96.44 84 ALA A O 1
ATOM 622 N N . GLN A 1 85 ? 0.334 -17.184 6.033 1.00 97.06 85 GLN A N 1
ATOM 623 C CA . GLN A 1 85 ? 0.646 -16.418 7.246 1.00 97.06 85 GLN A CA 1
ATOM 624 C C . GLN A 1 85 ? -0.595 -15.901 7.983 1.00 97.06 85 GLN A C 1
ATOM 626 O O . GLN A 1 85 ? -0.463 -15.316 9.055 1.00 97.06 85 GLN A O 1
ATOM 631 N N . THR A 1 86 ? -1.809 -16.135 7.475 1.00 96.81 86 THR A N 1
ATOM 632 C CA . THR A 1 86 ? -3.043 -15.609 8.094 1.00 96.81 86 THR A CA 1
ATOM 633 C C . THR A 1 86 ? -3.327 -16.171 9.487 1.00 96.81 86 THR A C 1
ATOM 635 O O . THR A 1 86 ? -4.080 -15.563 10.240 1.00 96.81 86 THR A O 1
ATOM 638 N N . THR A 1 87 ? -2.728 -17.307 9.860 1.00 95.75 87 THR A N 1
ATOM 639 C CA . THR A 1 87 ? -2.844 -17.872 11.214 1.00 95.75 87 THR A CA 1
ATOM 640 C C . THR A 1 87 ? -1.756 -17.361 12.162 1.00 95.75 87 THR A C 1
ATOM 642 O O . THR A 1 87 ? -2.046 -17.074 13.319 1.00 95.75 87 THR A O 1
ATOM 645 N N . SER A 1 88 ? -0.509 -17.239 11.698 1.00 95.94 88 SER A N 1
ATOM 646 C CA . SER A 1 88 ? 0.645 -16.839 12.521 1.00 95.94 88 SER A CA 1
ATOM 647 C C . SER A 1 88 ? 0.772 -15.324 12.685 1.00 95.94 88 SER A C 1
ATOM 649 O O . SER A 1 88 ? 1.135 -14.850 13.758 1.00 95.94 88 SER A O 1
ATOM 651 N N . LEU A 1 89 ? 0.485 -14.566 11.626 1.00 95.31 89 LEU A N 1
ATOM 652 C CA . LEU A 1 89 ? 0.604 -13.110 11.547 1.00 95.31 89 LEU A CA 1
ATOM 653 C C . LEU A 1 89 ? -0.656 -12.514 10.894 1.00 95.31 89 LEU A C 1
ATOM 655 O O . LEU A 1 89 ? -0.564 -11.892 9.833 1.00 95.31 89 LEU A O 1
ATOM 659 N N . PRO A 1 90 ? -1.845 -12.696 11.504 1.00 96.06 90 PRO A N 1
ATOM 660 C CA . PRO A 1 90 ? -3.123 -12.369 10.876 1.00 96.06 90 PRO A CA 1
ATOM 661 C C . PRO A 1 90 ? -3.209 -10.918 10.391 1.00 96.06 90 PRO A C 1
ATOM 663 O O . PRO A 1 90 ? -3.582 -10.706 9.245 1.00 96.06 90 PRO A O 1
ATOM 666 N N . GLY A 1 91 ? -2.818 -9.927 11.202 1.00 95.69 91 GLY A N 1
ATOM 667 C CA . GLY A 1 91 ? -2.859 -8.511 10.805 1.00 95.69 91 GLY A CA 1
ATOM 668 C C . GLY A 1 91 ? -2.060 -8.233 9.520 1.00 95.69 91 GLY A C 1
ATOM 669 O O . GLY A 1 91 ? -2.656 -7.959 8.478 1.00 95.69 91 GLY A O 1
ATOM 670 N N . PRO A 1 92 ? -0.720 -8.373 9.536 1.00 95.62 92 PRO A N 1
ATOM 671 C CA . PRO A 1 92 ? 0.105 -8.119 8.353 1.00 95.62 92 PRO A CA 1
ATOM 672 C C . PRO A 1 92 ? -0.277 -8.959 7.127 1.00 95.62 92 PRO A C 1
ATOM 674 O O . PRO A 1 92 ? -0.297 -8.444 6.008 1.00 95.62 92 PRO A O 1
ATOM 677 N N . ALA A 1 93 ? -0.615 -10.239 7.320 1.00 96.44 93 ALA A N 1
ATOM 678 C CA . ALA A 1 93 ? -1.011 -11.124 6.228 1.00 96.44 93 ALA A CA 1
ATOM 679 C C . ALA A 1 93 ? -2.311 -10.658 5.552 1.00 96.44 93 ALA A C 1
ATOM 681 O O . ALA A 1 93 ? -2.361 -10.541 4.327 1.00 96.44 93 ALA A O 1
ATOM 682 N N . TRP A 1 94 ? -3.345 -10.336 6.338 1.00 98.19 94 TRP A N 1
ATOM 683 C CA . TRP A 1 94 ? -4.613 -9.835 5.810 1.00 98.19 94 TRP A CA 1
ATOM 684 C C . TRP A 1 94 ? -4.470 -8.452 5.168 1.00 98.19 94 TRP A C 1
ATOM 686 O O . TRP A 1 94 ? -5.050 -8.226 4.109 1.00 98.19 94 TRP A O 1
ATOM 696 N N . ASN A 1 95 ? -3.649 -7.557 5.728 1.00 96.88 95 ASN A N 1
ATOM 697 C CA . ASN A 1 95 ? -3.356 -6.269 5.096 1.00 96.88 95 ASN A CA 1
ATOM 698 C C . ASN A 1 95 ? -2.736 -6.457 3.702 1.00 96.88 95 ASN A C 1
ATOM 700 O O . ASN A 1 95 ? -3.183 -5.851 2.730 1.00 96.88 95 ASN A O 1
ATOM 704 N N . ASN A 1 96 ? -1.751 -7.347 3.575 1.00 96.38 96 ASN A N 1
ATOM 705 C CA . ASN A 1 96 ? -1.083 -7.591 2.298 1.00 96.38 96 ASN A CA 1
ATOM 706 C C . ASN A 1 96 ? -1.982 -8.311 1.274 1.00 96.38 96 ASN A C 1
ATOM 708 O O . ASN A 1 96 ? -1.898 -8.023 0.078 1.00 96.38 96 ASN A O 1
ATOM 712 N N . LEU A 1 97 ? -2.905 -9.172 1.716 1.00 97.81 97 LEU A N 1
ATOM 713 C CA . LEU A 1 97 ? -3.965 -9.705 0.850 1.00 97.81 97 LEU A CA 1
ATOM 714 C C . LEU A 1 97 ? -4.926 -8.609 0.371 1.00 97.81 97 LEU A C 1
ATOM 716 O O . LEU A 1 97 ? -5.317 -8.610 -0.797 1.00 97.81 97 LEU A O 1
ATOM 720 N N . GLY A 1 98 ? -5.261 -7.656 1.243 1.00 96.50 98 GLY A N 1
ATOM 721 C CA . GLY A 1 98 ? -6.060 -6.486 0.885 1.00 96.50 98 GLY A CA 1
ATOM 722 C C . GLY A 1 98 ? -5.378 -5.627 -0.173 1.00 96.50 98 GLY A C 1
ATOM 723 O O . GLY A 1 98 ? -6.003 -5.273 -1.174 1.00 96.50 98 GLY A O 1
ATOM 724 N N . ASN A 1 99 ? -4.073 -5.392 -0.019 1.00 93.88 99 ASN A N 1
ATOM 725 C CA . ASN A 1 99 ? -3.270 -4.682 -1.010 1.00 93.88 99 ASN A CA 1
ATOM 726 C C . ASN A 1 99 ? -3.272 -5.404 -2.363 1.00 93.88 99 ASN A C 1
ATOM 728 O O . ASN A 1 99 ? -3.475 -4.764 -3.391 1.00 93.88 99 ASN A O 1
ATOM 732 N N . LEU A 1 100 ? -3.094 -6.732 -2.389 1.00 93.75 100 LEU A N 1
ATOM 733 C CA . LEU A 1 100 ? -3.146 -7.511 -3.634 1.00 93.75 100 LEU A CA 1
ATOM 734 C C . LEU A 1 100 ? -4.505 -7.414 -4.334 1.00 93.75 100 LEU A C 1
ATOM 736 O O . LEU A 1 100 ? -4.559 -7.259 -5.554 1.00 93.75 100 LEU A O 1
ATOM 740 N N . ALA A 1 101 ? -5.599 -7.500 -3.578 1.00 93.88 101 ALA A N 1
ATOM 741 C CA . ALA A 1 101 ? -6.943 -7.359 -4.127 1.00 93.88 101 ALA A CA 1
ATOM 742 C C . ALA A 1 101 ? -7.178 -5.942 -4.678 1.00 93.88 101 ALA A C 1
ATOM 744 O O . ALA A 1 101 ? -7.658 -5.788 -5.801 1.00 93.88 101 ALA A O 1
ATOM 745 N N . ALA A 1 102 ? -6.740 -4.912 -3.949 1.00 89.81 102 ALA A N 1
ATOM 746 C CA . ALA A 1 102 ? -6.791 -3.523 -4.393 1.00 89.81 102 ALA A CA 1
ATOM 747 C C . ALA A 1 102 ? -5.946 -3.282 -5.658 1.00 89.81 102 ALA A C 1
ATOM 749 O O . ALA A 1 102 ? -6.386 -2.575 -6.566 1.00 89.81 102 ALA A O 1
ATOM 750 N N . LEU A 1 103 ? -4.768 -3.913 -5.771 1.00 86.88 103 LEU A N 1
ATOM 751 C CA . LEU A 1 103 ? -3.956 -3.879 -6.992 1.00 86.88 103 LEU A CA 1
ATOM 752 C C . LEU A 1 103 ? -4.709 -4.434 -8.207 1.00 86.88 103 LEU A C 1
ATOM 754 O O . LEU A 1 103 ? -4.581 -3.892 -9.305 1.00 86.88 103 LEU A O 1
ATOM 758 N N . ALA A 1 104 ? -5.494 -5.492 -8.002 1.00 89.00 104 ALA A N 1
ATOM 759 C CA . ALA A 1 104 ? -6.323 -6.113 -9.030 1.00 89.00 104 ALA A CA 1
ATOM 760 C C . ALA A 1 104 ? -7.643 -5.359 -9.300 1.00 89.00 104 ALA A C 1
ATOM 762 O O . ALA A 1 104 ? -8.377 -5.736 -10.212 1.00 89.00 104 ALA A O 1
ATOM 763 N N . GLY A 1 105 ? -7.954 -4.308 -8.531 1.00 87.75 105 GLY A N 1
ATOM 764 C CA . GLY A 1 105 ? -9.227 -3.584 -8.601 1.00 87.75 105 GLY A CA 1
ATOM 765 C C . GLY A 1 105 ? -10.412 -4.329 -7.975 1.00 87.75 105 GLY A C 1
ATOM 766 O O . GLY A 1 105 ? -11.557 -3.926 -8.169 1.00 87.75 105 GLY A O 1
ATOM 767 N N . ASP A 1 106 ? -10.159 -5.403 -7.224 1.00 93.38 106 ASP A N 1
ATOM 768 C CA . ASP A 1 106 ? -11.176 -6.152 -6.482 1.00 93.38 106 ASP A CA 1
ATOM 769 C C . ASP A 1 106 ? -11.420 -5.486 -5.119 1.00 93.38 106 ASP A C 1
ATOM 771 O O . ASP A 1 106 ? -10.936 -5.922 -4.070 1.00 93.38 106 ASP A O 1
ATOM 775 N N . TRP A 1 107 ? -12.138 -4.360 -5.147 1.00 92.19 107 TRP A N 1
ATOM 776 C CA . TRP A 1 107 ? -12.438 -3.574 -3.947 1.00 92.19 107 TRP A CA 1
ATOM 777 C C . TRP A 1 107 ? -13.228 -4.342 -2.878 1.00 92.19 107 TRP A C 1
ATOM 779 O O . TRP A 1 107 ? -12.897 -4.187 -1.699 1.00 92.19 107 TRP A O 1
ATOM 789 N N . PRO A 1 108 ? -14.226 -5.187 -3.222 1.00 94.06 108 PRO A N 1
ATOM 790 C CA . PRO A 1 108 ? -14.910 -6.019 -2.234 1.00 94.06 108 PRO A CA 1
ATOM 791 C C . PRO A 1 108 ? -13.966 -6.967 -1.486 1.00 94.06 108 PRO A C 1
ATOM 793 O O . PRO A 1 108 ? -14.017 -7.026 -0.254 1.00 94.06 108 PRO A O 1
ATOM 796 N N . ALA A 1 109 ? -13.076 -7.674 -2.195 1.00 96.06 109 ALA A N 1
ATOM 797 C CA . ALA A 1 109 ? -12.104 -8.552 -1.546 1.00 96.06 109 ALA A CA 1
ATOM 798 C C . ALA A 1 109 ? -11.069 -7.759 -0.735 1.00 96.06 109 ALA A C 1
ATOM 800 O O . ALA A 1 109 ? -10.713 -8.174 0.371 1.00 96.06 109 ALA A O 1
ATOM 801 N N . ALA A 1 110 ? -10.631 -6.599 -1.239 1.00 96.06 110 ALA A N 1
ATOM 802 C CA . ALA A 1 110 ? -9.713 -5.718 -0.524 1.00 96.06 110 ALA A CA 1
ATOM 803 C C . ALA A 1 110 ? -10.299 -5.274 0.819 1.00 96.06 110 ALA A C 1
ATOM 805 O O . ALA A 1 110 ? -9.660 -5.439 1.857 1.00 96.06 110 ALA A O 1
ATOM 806 N N . ARG A 1 111 ? -11.551 -4.796 0.812 1.00 95.88 111 ARG A N 1
ATOM 807 C CA . ARG A 1 111 ? -12.279 -4.403 2.023 1.00 95.88 111 ARG A CA 1
ATOM 808 C C . ARG A 1 111 ? -12.368 -5.551 3.024 1.00 95.88 111 ARG A C 1
ATOM 810 O O . ARG A 1 111 ? -11.984 -5.374 4.173 1.00 95.88 111 ARG A O 1
ATOM 817 N N . GLN A 1 112 ? -12.799 -6.737 2.584 1.00 97.56 112 GLN A N 1
ATOM 818 C CA . GLN A 1 112 ? -12.907 -7.899 3.471 1.00 97.56 112 GLN A CA 1
ATOM 819 C C . GLN A 1 112 ? -11.562 -8.251 4.123 1.00 97.56 112 GLN A C 1
ATOM 821 O O . GLN A 1 112 ? -11.514 -8.613 5.301 1.00 97.56 112 GLN A O 1
ATOM 826 N N . ALA A 1 113 ? -10.469 -8.169 3.368 1.00 98.19 113 ALA A N 1
ATOM 827 C CA . ALA A 1 113 ? -9.141 -8.444 3.887 1.00 98.19 113 ALA A CA 1
ATOM 828 C C . ALA A 1 113 ? -8.689 -7.368 4.890 1.00 98.19 113 ALA A C 1
ATOM 830 O O . ALA A 1 113 ? -8.220 -7.716 5.972 1.00 98.19 113 ALA A O 1
ATOM 831 N N . TYR A 1 114 ? -8.898 -6.078 4.612 1.00 97.56 114 TYR A N 1
ATOM 832 C CA . TYR A 1 114 ? -8.577 -5.024 5.579 1.00 97.56 114 TYR A CA 1
ATOM 833 C C . TYR A 1 114 ? -9.416 -5.116 6.855 1.00 97.56 114 TYR A C 1
ATOM 835 O O . TYR A 1 114 ? -8.858 -4.971 7.938 1.00 97.56 114 TYR A O 1
ATOM 843 N N . ASP A 1 115 ? -10.705 -5.454 6.759 1.00 97.44 115 ASP A N 1
ATOM 844 C CA . ASP A 1 115 ? -11.562 -5.679 7.929 1.00 97.44 115 ASP A CA 1
ATOM 845 C C . ASP A 1 115 ? -10.996 -6.799 8.818 1.00 97.44 115 ASP A C 1
ATOM 847 O O . ASP A 1 115 ? -10.906 -6.656 10.039 1.00 97.44 115 ASP A O 1
ATOM 851 N N . ARG A 1 116 ? -10.533 -7.904 8.213 1.00 98.12 116 ARG A N 1
ATOM 852 C CA . ARG A 1 116 ? -9.864 -8.997 8.942 1.00 98.12 116 ARG A CA 1
ATOM 853 C C . ARG A 1 116 ? -8.533 -8.565 9.550 1.00 98.12 116 ARG A C 1
ATOM 855 O O . ARG A 1 116 ? -8.219 -8.978 10.665 1.00 98.12 116 ARG A O 1
ATOM 862 N N . SER A 1 117 ? -7.764 -7.740 8.843 1.00 97.69 117 SER A N 1
ATOM 863 C CA . SER A 1 117 ? -6.517 -7.179 9.362 1.00 97.69 117 SER A CA 1
ATOM 864 C C . SER A 1 117 ? -6.773 -6.310 10.589 1.00 97.69 117 SER A C 1
ATOM 866 O O . SER A 1 117 ? -6.135 -6.527 11.613 1.00 97.69 117 SER A O 1
ATOM 868 N N . LEU A 1 118 ? -7.717 -5.370 10.501 1.00 96.75 118 LEU A N 1
ATOM 869 C CA . LEU A 1 118 ? -8.078 -4.444 11.579 1.00 96.75 118 LEU A CA 1
ATOM 870 C C . LEU A 1 118 ? -8.681 -5.167 12.786 1.00 96.75 118 LEU A C 1
ATOM 872 O O . LEU A 1 118 ? -8.411 -4.790 13.923 1.00 96.75 118 LEU A O 1
ATOM 876 N N . ALA A 1 119 ? -9.449 -6.235 12.556 1.00 97.31 119 ALA A N 1
ATOM 877 C CA . ALA A 1 119 ? -9.968 -7.081 13.628 1.00 97.31 119 ALA A CA 1
ATOM 878 C C . ALA A 1 119 ? -8.856 -7.834 14.380 1.00 97.31 119 ALA A C 1
ATOM 880 O O . ALA A 1 119 ? -8.981 -8.081 15.578 1.00 97.31 119 ALA A O 1
ATOM 881 N N . ALA A 1 120 ? -7.778 -8.213 13.688 1.00 97.00 120 ALA A N 1
ATOM 882 C CA . ALA A 1 120 ? -6.642 -8.904 14.291 1.00 97.00 120 ALA A CA 1
ATOM 883 C C . ALA A 1 120 ? -5.645 -7.943 14.953 1.00 97.00 120 ALA A C 1
ATOM 885 O O . ALA A 1 120 ? -5.085 -8.251 16.006 1.00 97.00 120 ALA A O 1
ATOM 886 N N . HIS A 1 121 ? -5.393 -6.799 14.322 1.00 94.00 121 HIS A N 1
ATOM 887 C CA . HIS A 1 121 ? -4.514 -5.763 14.830 1.00 94.00 121 HIS A CA 1
ATOM 888 C C . HIS A 1 121 ? -4.967 -4.390 14.338 1.00 94.00 121 HIS A C 1
ATOM 890 O O . HIS A 1 121 ? -5.005 -4.120 13.137 1.00 94.00 121 HIS A O 1
ATOM 896 N N . ASP A 1 122 ? -5.262 -3.511 15.287 1.00 92.81 122 ASP A N 1
ATOM 897 C CA . ASP A 1 122 ? -5.756 -2.174 15.003 1.00 92.81 122 ASP A CA 1
ATOM 898 C C . ASP A 1 122 ? -4.617 -1.208 14.619 1.00 92.81 122 ASP A C 1
ATOM 900 O O . ASP A 1 122 ? -4.184 -0.374 15.414 1.00 92.81 122 ASP A O 1
ATOM 904 N N . ASP A 1 123 ? -4.084 -1.365 13.403 1.00 93.12 123 ASP A N 1
ATOM 905 C CA . ASP A 1 123 ? -2.995 -0.544 12.858 1.00 93.12 123 ASP A CA 1
ATOM 906 C C . ASP A 1 123 ? -3.549 0.647 12.043 1.00 93.12 123 ASP A C 1
ATOM 908 O O . ASP A 1 123 ? -4.236 0.440 11.034 1.00 93.12 123 ASP A O 1
ATOM 912 N N . PRO A 1 124 ? -3.212 1.903 12.397 1.00 92.62 124 PRO A N 1
ATOM 913 C CA . PRO A 1 124 ? -3.629 3.088 11.643 1.00 92.62 124 PRO A CA 1
ATOM 914 C C . PRO A 1 124 ? -3.230 3.080 10.160 1.00 92.62 124 PRO A C 1
ATOM 916 O O . PRO A 1 124 ? -3.905 3.676 9.326 1.00 92.62 124 PRO A O 1
ATOM 919 N N . ARG A 1 125 ? -2.156 2.383 9.783 1.00 90.38 125 ARG A N 1
ATOM 920 C CA . ARG A 1 125 ? -1.729 2.271 8.378 1.00 90.38 125 ARG A CA 1
ATOM 921 C C . ARG A 1 125 ? -2.674 1.390 7.565 1.00 90.38 125 ARG A C 1
ATOM 923 O O . ARG A 1 125 ? -2.893 1.648 6.386 1.00 90.38 125 ARG A O 1
ATOM 930 N N . VAL A 1 126 ? -3.284 0.391 8.201 1.00 94.88 126 VAL A N 1
ATOM 931 C CA . VAL A 1 126 ? -4.312 -0.440 7.563 1.00 94.88 126 VAL A CA 1
ATOM 932 C C . VAL A 1 126 ? -5.585 0.376 7.347 1.00 94.88 126 VAL A C 1
ATOM 934 O O . VAL A 1 126 ? -6.231 0.221 6.316 1.00 94.88 126 VAL A O 1
ATOM 937 N N . GLN A 1 127 ? -5.906 1.310 8.252 1.00 95.50 127 GLN A N 1
ATOM 938 C CA . GLN A 1 127 ? -7.018 2.248 8.055 1.00 95.50 127 GLN A CA 1
ATOM 939 C C . GLN A 1 127 ? -6.826 3.081 6.784 1.00 95.50 127 GLN A C 1
ATOM 941 O O . GLN A 1 127 ? -7.764 3.270 6.018 1.00 95.50 127 GLN A O 1
ATOM 946 N N . ILE A 1 128 ? -5.600 3.514 6.490 1.00 92.50 128 ILE A N 1
ATOM 947 C CA . ILE A 1 128 ? -5.302 4.220 5.240 1.00 92.50 128 ILE A CA 1
ATOM 948 C C . ILE A 1 128 ? -5.561 3.346 4.005 1.00 92.50 128 ILE A C 1
ATOM 950 O O . ILE A 1 128 ? -6.226 3.787 3.065 1.00 92.50 128 ILE A O 1
ATOM 954 N N . ASN A 1 129 ? -5.093 2.099 4.012 1.00 92.62 129 ASN A N 1
ATOM 955 C CA . ASN A 1 129 ? -5.337 1.172 2.907 1.00 92.62 129 ASN A CA 1
ATOM 956 C C . ASN A 1 129 ? -6.841 0.858 2.742 1.00 92.62 129 ASN A C 1
ATOM 958 O O . ASN A 1 129 ? -7.349 0.809 1.617 1.00 92.62 129 ASN A O 1
ATOM 962 N N . ALA A 1 130 ? -7.571 0.723 3.852 1.00 94.88 130 ALA A N 1
ATOM 963 C CA . ALA A 1 130 ? -9.019 0.537 3.864 1.00 94.88 130 ALA A CA 1
ATOM 964 C C . ALA A 1 130 ? -9.763 1.764 3.316 1.00 94.88 130 ALA A C 1
ATOM 966 O O . ALA A 1 130 ? -10.682 1.609 2.512 1.00 94.88 130 ALA A O 1
ATOM 967 N N . ALA A 1 131 ? -9.323 2.978 3.667 1.00 93.00 131 ALA A N 1
ATOM 968 C CA . ALA A 1 131 ? -9.880 4.217 3.134 1.00 93.00 131 ALA A CA 1
ATOM 969 C C . ALA A 1 131 ? -9.751 4.286 1.607 1.00 93.00 131 ALA A C 1
ATOM 971 O O . ALA A 1 131 ? -10.708 4.620 0.909 1.00 93.00 131 ALA A O 1
ATOM 972 N N . LEU A 1 132 ? -8.578 3.920 1.084 1.00 88.25 132 LEU A N 1
ATOM 973 C CA . LEU A 1 132 ? -8.310 3.877 -0.352 1.00 88.25 132 LEU A CA 1
ATOM 974 C C . LEU A 1 132 ? -9.182 2.848 -1.076 1.00 88.25 132 LEU A C 1
ATOM 976 O O . LEU A 1 132 ? -9.715 3.149 -2.142 1.00 88.25 132 LEU A O 1
ATOM 980 N N . ALA A 1 133 ? -9.368 1.656 -0.504 1.00 90.62 133 ALA A N 1
ATOM 981 C CA . ALA A 1 133 ? -10.248 0.648 -1.092 1.00 90.62 133 ALA A CA 1
ATOM 982 C C . ALA A 1 133 ? -11.730 1.039 -1.027 1.00 90.62 133 ALA A C 1
ATOM 984 O O . ALA A 1 133 ? -12.443 0.837 -2.009 1.00 90.62 133 ALA A O 1
ATOM 985 N N . ALA A 1 134 ? -12.187 1.634 0.080 1.00 91.25 134 ALA A N 1
ATOM 986 C CA . ALA A 1 134 ? -13.539 2.179 0.187 1.00 91.25 134 ALA A CA 1
ATOM 987 C C . ALA A 1 134 ? -13.771 3.252 -0.885 1.00 91.25 134 ALA A C 1
ATOM 989 O O . ALA A 1 134 ? -14.754 3.191 -1.620 1.00 91.25 134 ALA A O 1
ATOM 990 N N . PHE A 1 135 ? -12.810 4.159 -1.069 1.00 88.62 135 PHE A N 1
ATOM 991 C CA . PHE A 1 135 ? -12.892 5.166 -2.118 1.00 88.62 135 PHE A CA 1
ATOM 992 C C . PHE A 1 135 ? -12.885 4.555 -3.527 1.00 88.62 135 PHE A C 1
ATOM 994 O O . PHE A 1 135 ? -13.707 4.927 -4.359 1.00 88.62 135 PHE A O 1
ATOM 1001 N N . GLY A 1 136 ? -12.010 3.577 -3.793 1.00 84.31 136 GLY A N 1
ATOM 1002 C CA . GLY A 1 136 ? -11.980 2.839 -5.061 1.00 84.31 136 GLY A CA 1
ATOM 1003 C C . GLY A 1 136 ? -13.303 2.129 -5.381 1.00 84.31 136 GLY A C 1
ATOM 1004 O O . GLY A 1 136 ? -13.690 2.046 -6.546 1.00 84.31 136 GLY A O 1
ATOM 1005 N N . ALA A 1 137 ? -14.036 1.691 -4.351 1.00 87.38 137 ALA A N 1
ATOM 1006 C CA . ALA A 1 137 ? -15.384 1.134 -4.463 1.00 87.38 137 ALA A CA 1
ATOM 1007 C C . ALA A 1 137 ? -16.498 2.189 -4.637 1.00 87.38 137 ALA A C 1
ATOM 1009 O O . ALA A 1 137 ? -17.654 1.813 -4.832 1.00 87.38 137 ALA A O 1
ATOM 1010 N N . GLY A 1 138 ? -16.184 3.485 -4.547 1.00 87.69 138 GLY A N 1
ATOM 1011 C CA . GLY A 1 138 ? -17.163 4.578 -4.543 1.00 87.69 138 GLY A CA 1
ATOM 1012 C C . GLY A 1 138 ? -17.842 4.828 -3.187 1.00 87.69 138 GLY A C 1
ATOM 1013 O O . GLY A 1 138 ? -18.822 5.565 -3.127 1.00 87.69 138 GLY A O 1
ATOM 1014 N N . ASP A 1 139 ? -17.343 4.234 -2.100 1.00 91.50 139 ASP A N 1
ATOM 1015 C CA . ASP A 1 139 ? -17.817 4.440 -0.725 1.00 91.50 139 ASP A CA 1
ATOM 1016 C C . ASP A 1 139 ? -17.038 5.585 -0.049 1.00 91.50 139 ASP A C 1
ATOM 1018 O O . ASP A 1 139 ? -16.144 5.376 0.774 1.00 91.50 139 ASP A O 1
ATOM 1022 N N . GLU A 1 140 ? -17.359 6.829 -0.420 1.00 90.75 140 GLU A N 1
ATOM 1023 C CA . GLU A 1 140 ? -16.700 8.028 0.129 1.00 90.75 140 GLU A CA 1
ATOM 1024 C C . GLU A 1 140 ? -16.920 8.199 1.641 1.00 90.75 140 GLU A C 1
ATOM 1026 O O . GLU A 1 140 ? -16.041 8.688 2.359 1.00 90.75 140 GLU A O 1
ATOM 1031 N N . ALA A 1 141 ? -18.086 7.780 2.140 1.00 92.25 141 ALA A N 1
ATOM 1032 C CA . ALA A 1 141 ? -18.408 7.836 3.561 1.00 92.25 141 ALA A CA 1
ATOM 1033 C C . ALA A 1 141 ? -17.530 6.863 4.359 1.00 92.25 141 ALA A C 1
ATOM 1035 O O . ALA A 1 141 ? -16.923 7.262 5.356 1.00 92.25 141 ALA A O 1
ATOM 1036 N N . GLY A 1 142 ? -17.398 5.620 3.884 1.00 94.12 142 GLY A N 1
ATOM 1037 C CA . GLY A 1 142 ? -16.475 4.637 4.445 1.00 94.12 142 GLY A CA 1
ATOM 1038 C C . GLY A 1 142 ? -15.019 5.093 4.363 1.00 94.12 142 GLY A C 1
ATOM 1039 O O . GLY A 1 142 ? -14.281 4.972 5.338 1.00 94.12 142 GLY A O 1
ATOM 1040 N N . ALA A 1 143 ? -14.609 5.706 3.248 1.00 92.06 143 ALA A N 1
ATOM 1041 C CA . ALA A 1 143 ? -13.264 6.265 3.118 1.00 92.06 143 ALA A CA 1
ATOM 1042 C C . ALA A 1 143 ? -12.983 7.344 4.179 1.00 92.06 143 ALA A C 1
ATOM 1044 O O . ALA A 1 143 ? -11.950 7.313 4.850 1.00 92.06 143 ALA A O 1
ATOM 1045 N N . THR A 1 144 ? -13.930 8.263 4.376 1.00 93.38 144 THR A N 1
ATOM 1046 C CA . THR A 1 144 ? -13.839 9.329 5.387 1.00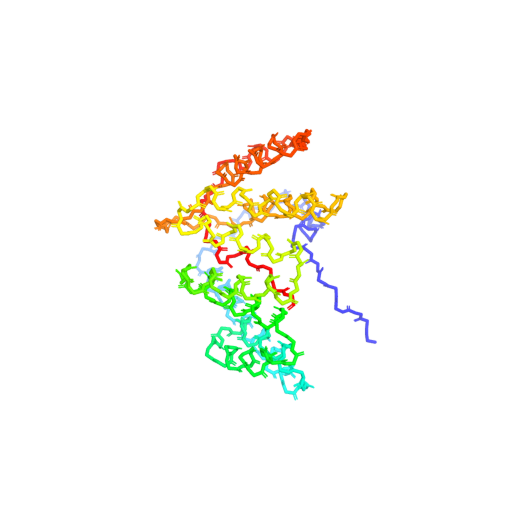 93.38 144 THR A CA 1
ATOM 1047 C C . THR A 1 144 ? -13.784 8.759 6.806 1.00 93.38 144 THR A C 1
ATOM 1049 O O . THR A 1 144 ? -13.000 9.236 7.628 1.00 93.38 144 THR A O 1
ATOM 1052 N N . GLU A 1 145 ? -14.578 7.725 7.099 1.00 95.19 145 GLU A N 1
ATOM 1053 C CA . GLU A 1 145 ? -14.552 7.014 8.383 1.00 95.19 145 GLU A CA 1
ATOM 1054 C C . GLU A 1 145 ? -13.167 6.432 8.678 1.00 95.19 145 GLU A C 1
ATOM 1056 O O . GLU A 1 145 ? -12.620 6.668 9.751 1.00 95.19 145 GLU A O 1
ATOM 1061 N N . HIS A 1 146 ? -12.564 5.727 7.724 1.00 95.25 146 HIS A N 1
ATOM 1062 C CA . HIS A 1 146 ? -11.244 5.132 7.918 1.00 95.25 146 HIS A CA 1
ATOM 1063 C C . HIS A 1 146 ? -10.140 6.185 8.111 1.00 95.25 146 HIS A C 1
ATOM 1065 O O . HIS A 1 146 ? -9.278 6.026 8.978 1.00 95.25 146 HIS A O 1
ATOM 1071 N N . ILE A 1 147 ? -10.180 7.306 7.376 1.00 93.19 147 ILE A N 1
ATOM 1072 C CA . ILE A 1 147 ? -9.239 8.421 7.594 1.00 93.19 147 ILE A CA 1
ATOM 1073 C C . ILE A 1 147 ? -9.422 9.003 9.000 1.00 93.19 147 ILE A C 1
ATOM 1075 O O . ILE A 1 147 ? -8.438 9.237 9.703 1.00 93.19 147 ILE A O 1
ATOM 1079 N N . PHE A 1 148 ? -10.668 9.199 9.439 1.00 93.12 148 PHE A N 1
ATOM 1080 C CA . PHE A 1 148 ? -10.967 9.651 10.796 1.00 93.12 148 PHE A CA 1
ATOM 1081 C C . PHE A 1 148 ? -10.408 8.680 11.847 1.00 93.12 148 PHE A C 1
ATOM 1083 O O . PHE A 1 148 ? -9.704 9.114 12.757 1.00 93.12 148 PHE A O 1
ATOM 1090 N N . GLN A 1 149 ? -10.634 7.372 11.689 1.00 94.12 149 GLN A N 1
ATOM 1091 C CA . GLN A 1 149 ? -10.099 6.350 12.595 1.00 94.12 149 GLN A CA 1
ATOM 1092 C C . GLN A 1 149 ? -8.567 6.352 12.624 1.00 94.12 149 GLN A C 1
ATOM 1094 O O . GLN A 1 149 ? -7.978 6.196 13.692 1.00 94.12 149 GLN A O 1
ATOM 1099 N N . CYS A 1 150 ? -7.904 6.577 11.486 1.00 93.69 150 CYS A N 1
ATOM 1100 C CA . CYS A 1 150 ? -6.454 6.757 11.456 1.00 93.69 150 CYS A CA 1
ATOM 1101 C C . CYS A 1 150 ? -6.015 7.988 12.263 1.00 93.69 150 CYS A C 1
ATOM 1103 O O . CYS A 1 150 ? -5.083 7.895 13.060 1.00 93.69 150 CYS A O 1
ATOM 1105 N N . LEU A 1 151 ? -6.669 9.140 12.069 1.00 91.62 151 LEU A N 1
ATOM 1106 C CA . LEU A 1 151 ? -6.352 10.388 12.777 1.00 91.62 151 LEU A CA 1
ATOM 1107 C C . LEU A 1 151 ? -6.590 10.301 14.287 1.00 91.62 151 LEU A C 1
ATOM 1109 O O . LEU A 1 151 ? -5.909 10.995 15.047 1.00 91.62 151 LEU A O 1
ATOM 1113 N N . ASP A 1 152 ? -7.577 9.516 14.705 1.00 92.31 152 ASP A N 1
ATOM 1114 C CA . ASP A 1 152 ? -7.895 9.269 16.108 1.00 92.31 152 ASP A CA 1
ATOM 1115 C C . ASP A 1 152 ? -6.833 8.362 16.749 1.00 92.31 152 ASP A C 1
ATOM 1117 O O . ASP A 1 152 ? -6.170 8.748 17.711 1.00 92.31 152 ASP A O 1
ATOM 1121 N N . LYS A 1 153 ? -6.567 7.203 16.135 1.00 90.62 153 LYS A N 1
ATOM 1122 C CA . LYS A 1 153 ? -5.691 6.160 16.695 1.00 90.62 153 LYS A CA 1
ATOM 1123 C C . LYS A 1 153 ? -4.205 6.495 16.642 1.00 90.62 153 LYS A C 1
ATOM 1125 O O . LYS A 1 153 ? -3.466 6.153 17.558 1.00 90.62 153 LYS A O 1
ATOM 1130 N N . ALA A 1 154 ? -3.746 7.149 15.576 1.00 90.19 154 ALA A N 1
ATOM 1131 C CA . ALA A 1 154 ? -2.333 7.495 15.422 1.00 90.19 154 ALA A CA 1
ATOM 1132 C C . ALA A 1 154 ? -1.929 8.770 16.183 1.00 90.19 154 ALA A C 1
ATOM 1134 O O . ALA A 1 154 ? -0.749 9.126 16.170 1.00 90.19 154 ALA A O 1
ATOM 1135 N N . GLY A 1 155 ? -2.878 9.478 16.813 1.00 90.06 155 GLY A N 1
ATOM 1136 C CA . GLY A 1 155 ? -2.611 10.719 17.540 1.00 90.06 155 GLY A CA 1
ATOM 1137 C C . GLY A 1 155 ? -1.840 11.730 16.685 1.00 90.06 155 GLY A C 1
ATOM 1138 O O . GLY A 1 155 ? -2.280 12.101 15.593 1.00 90.06 155 GLY A O 1
ATOM 1139 N N . ASP A 1 156 ? -0.663 12.134 17.163 1.00 87.94 156 ASP A N 1
ATOM 1140 C CA . ASP A 1 156 ? 0.212 13.105 16.493 1.00 87.94 156 ASP A CA 1
ATOM 1141 C C . ASP A 1 156 ? 0.826 12.583 15.184 1.00 87.94 156 ASP A C 1
ATOM 1143 O O . ASP A 1 156 ? 1.172 13.371 14.303 1.00 87.94 156 ASP A O 1
ATOM 1147 N N . ALA A 1 157 ? 0.932 11.260 15.012 1.00 86.88 157 ALA A N 1
ATOM 1148 C CA . ALA A 1 157 ? 1.434 10.654 13.778 1.00 86.88 157 ALA A CA 1
ATOM 1149 C C . ALA A 1 157 ? 0.360 10.567 12.678 1.00 86.88 157 ALA A C 1
ATOM 1151 O O . ALA A 1 157 ? 0.693 10.437 11.499 1.00 86.88 157 ALA A O 1
ATOM 1152 N N . GLY A 1 158 ? -0.924 10.665 13.043 1.00 86.94 158 GLY A N 1
ATOM 1153 C CA . GLY A 1 158 ? -2.053 10.551 12.116 1.00 86.94 158 GLY A CA 1
ATOM 1154 C C . GLY A 1 158 ? -1.976 11.521 10.938 1.00 86.94 158 GLY A C 1
ATOM 1155 O O . GLY A 1 158 ? -2.052 11.070 9.797 1.00 86.94 158 GLY A O 1
ATOM 1156 N N . PRO A 1 159 ? -1.755 12.828 11.171 1.00 87.06 159 PRO A N 1
ATOM 1157 C CA . PRO A 1 159 ? -1.582 13.797 10.096 1.00 87.06 159 PRO A CA 1
ATOM 1158 C C . PRO A 1 159 ? -0.528 13.414 9.058 1.00 87.06 159 PRO A C 1
ATOM 1160 O O . PRO A 1 159 ? -0.782 13.522 7.864 1.00 87.06 159 PRO A O 1
ATOM 1163 N N . ALA A 1 160 ? 0.633 12.920 9.494 1.00 86.69 160 ALA A N 1
ATOM 1164 C CA . ALA A 1 160 ? 1.701 12.527 8.579 1.00 86.69 160 ALA A CA 1
ATOM 1165 C C . ALA A 1 160 ? 1.308 11.312 7.720 1.00 86.69 160 ALA A C 1
ATOM 1167 O O . ALA A 1 160 ? 1.621 11.278 6.531 1.00 86.69 160 ALA A O 1
ATOM 1168 N N . LEU A 1 161 ? 0.592 10.343 8.301 1.00 84.94 161 LEU A N 1
ATOM 1169 C CA . LEU A 1 161 ? 0.078 9.176 7.576 1.00 84.94 161 LEU A CA 1
ATOM 1170 C C . LEU A 1 161 ? -0.984 9.567 6.543 1.00 84.94 161 LEU A C 1
ATOM 1172 O O . LEU A 1 161 ? -0.954 9.093 5.412 1.00 84.94 161 LEU A O 1
ATOM 1176 N N . VAL A 1 162 ? -1.897 10.467 6.906 1.00 84.94 162 VAL A N 1
ATOM 1177 C CA . VAL A 1 162 ? -2.948 10.940 5.996 1.00 84.94 162 VAL A CA 1
ATOM 1178 C C . VAL A 1 162 ? -2.365 11.790 4.863 1.00 84.94 162 VAL A C 1
ATOM 1180 O O . VAL A 1 162 ? -2.750 11.630 3.703 1.00 84.94 162 VAL A O 1
ATOM 1183 N N . GLU A 1 163 ? -1.388 12.648 5.160 1.00 82.88 163 GLU A N 1
ATOM 1184 C CA . GLU A 1 163 ? -0.707 13.457 4.145 1.00 82.88 163 GLU A CA 1
ATOM 1185 C C . GLU A 1 163 ? 0.117 12.611 3.165 1.00 82.88 163 GLU A C 1
ATOM 1187 O O . GLU A 1 163 ? 0.221 12.976 1.993 1.00 82.88 163 GLU A O 1
ATOM 1192 N N . GLN A 1 164 ? 0.638 11.448 3.576 1.00 78.94 164 GLN A N 1
ATOM 1193 C CA . GLN A 1 164 ? 1.271 10.521 2.630 1.00 78.94 164 GLN A CA 1
ATOM 1194 C C . GLN A 1 164 ? 0.309 10.108 1.509 1.00 78.94 164 GLN A C 1
ATOM 1196 O O . GLN A 1 164 ? 0.716 10.071 0.349 1.00 78.94 164 GLN A O 1
ATOM 1201 N N . ILE A 1 165 ? -0.973 9.891 1.806 1.00 74.19 165 ILE A N 1
ATOM 1202 C CA . ILE A 1 165 ? -1.983 9.544 0.794 1.00 74.19 165 ILE A CA 1
ATOM 1203 C C . ILE A 1 165 ? -2.165 10.687 -0.202 1.00 74.19 165 ILE A C 1
ATOM 1205 O O . ILE A 1 165 ? -2.134 10.479 -1.418 1.00 74.19 165 ILE A O 1
ATOM 1209 N N . ALA A 1 166 ? -2.320 11.908 0.316 1.00 70.38 166 ALA A N 1
ATOM 1210 C CA . ALA A 1 166 ? -2.484 13.099 -0.507 1.00 70.38 166 ALA A CA 1
ATOM 1211 C C . ALA A 1 166 ? -1.254 13.328 -1.405 1.00 70.38 166 ALA A C 1
ATOM 1213 O O . ALA A 1 166 ? -1.396 13.631 -2.591 1.00 70.38 166 ALA A O 1
ATOM 1214 N N . ALA A 1 167 ? -0.049 13.117 -0.867 1.00 67.81 167 ALA A N 1
ATOM 1215 C CA . ALA A 1 167 ? 1.207 13.255 -1.596 1.00 67.81 167 ALA A CA 1
ATOM 1216 C C . ALA A 1 167 ? 1.376 12.190 -2.690 1.00 67.81 167 ALA A C 1
ATOM 1218 O O . ALA A 1 167 ? 1.799 12.513 -3.806 1.00 67.81 167 ALA A O 1
ATOM 1219 N N . MET A 1 168 ? 1.003 10.934 -2.433 1.00 62.88 168 MET A N 1
ATOM 1220 C CA . MET A 1 168 ? 1.056 9.898 -3.465 1.00 62.88 168 MET A CA 1
ATOM 1221 C C . MET A 1 168 ? 0.104 10.221 -4.628 1.00 62.88 168 MET A C 1
ATOM 1223 O O . MET A 1 168 ? 0.496 10.078 -5.789 1.00 62.88 168 MET A O 1
ATOM 1227 N N . GLY A 1 169 ? -1.067 10.800 -4.332 1.00 56.72 169 GLY A N 1
ATOM 1228 C CA . GLY A 1 169 ? -1.986 11.422 -5.296 1.00 56.72 169 GLY A CA 1
ATOM 1229 C C . GLY A 1 169 ? -1.298 12.269 -6.376 1.00 56.72 169 GLY A C 1
ATOM 1230 O O . GLY A 1 169 ? -1.674 12.241 -7.544 1.00 56.72 169 GLY A O 1
ATOM 1231 N N . THR A 1 170 ? -0.247 12.996 -5.990 1.00 49.88 170 THR A N 1
ATOM 1232 C CA . THR A 1 170 ? 0.410 14.020 -6.821 1.00 49.88 170 THR A CA 1
ATOM 1233 C C . THR A 1 170 ? 1.633 13.543 -7.611 1.00 49.88 170 THR A C 1
ATOM 1235 O O . THR A 1 170 ? 2.100 14.254 -8.500 1.00 49.88 170 THR A O 1
ATOM 1238 N N . SER A 1 171 ? 2.175 12.354 -7.320 1.00 44.91 171 SER A N 1
ATOM 1239 C CA . SER A 1 171 ? 3.493 11.928 -7.832 1.00 44.91 171 SER A CA 1
ATOM 1240 C C . SER A 1 171 ? 3.458 10.962 -9.026 1.00 44.91 171 SER A C 1
ATOM 1242 O O . SER A 1 171 ? 4.499 10.703 -9.632 1.00 44.91 171 SER A O 1
ATOM 1244 N N . GLY A 1 172 ? 2.290 10.460 -9.437 1.00 44.22 172 GLY A N 1
ATOM 1245 C CA . GLY A 1 172 ? 2.177 9.610 -10.627 1.00 44.22 172 GLY A CA 1
ATOM 1246 C C . GLY A 1 172 ? 1.937 10.409 -11.915 1.00 44.22 172 GLY A C 1
ATOM 1247 O O . GLY A 1 172 ? 1.021 11.219 -12.019 1.00 44.22 172 GLY A O 1
ATOM 1248 N N . GLY A 1 173 ? 2.768 10.164 -12.926 1.00 37.34 173 GLY A N 1
ATOM 1249 C CA . GLY A 1 173 ? 2.642 10.770 -14.251 1.00 37.34 173 GLY A CA 1
ATOM 1250 C C . GLY A 1 173 ? 1.347 10.398 -14.983 1.00 37.34 173 GLY A C 1
ATOM 1251 O O . GLY A 1 173 ? 0.812 9.300 -14.831 1.00 37.34 173 GLY A O 1
ATOM 1252 N N . ALA A 1 174 ? 0.896 11.343 -15.808 1.00 34.62 174 ALA A N 1
ATOM 1253 C CA . ALA A 1 174 ? -0.326 11.348 -16.598 1.00 34.62 174 ALA A CA 1
ATOM 1254 C C . ALA A 1 174 ? -0.619 10.037 -17.354 1.00 34.62 174 ALA A C 1
ATOM 1256 O O . ALA A 1 174 ? -0.127 9.814 -18.459 1.00 34.62 174 ALA A O 1
ATOM 1257 N N . GLY A 1 175 ? -1.492 9.201 -16.789 1.00 37.41 175 GLY A N 1
ATOM 1258 C CA . GLY A 1 175 ? -2.172 8.122 -17.502 1.00 37.41 175 GLY A CA 1
ATOM 1259 C C . GLY A 1 175 ? -3.617 8.524 -17.785 1.00 37.41 175 GLY A C 1
ATOM 1260 O O . GLY A 1 175 ? -4.480 8.380 -16.925 1.00 37.41 175 GLY A O 1
ATOM 1261 N N . ARG A 1 176 ? -3.907 9.046 -18.983 1.00 34.03 176 ARG A N 1
ATOM 1262 C CA . ARG A 1 176 ? -5.294 9.289 -19.420 1.00 34.03 176 ARG A CA 1
ATOM 1263 C C . ARG A 1 176 ? -6.036 7.956 -19.549 1.00 34.03 176 ARG A C 1
ATOM 1265 O O . ARG A 1 176 ? -5.631 7.124 -20.353 1.00 34.03 176 ARG A O 1
ATOM 1272 N N . GLY A 1 177 ? -7.176 7.813 -18.869 1.00 35.59 177 GLY A N 1
ATOM 1273 C CA . GLY A 1 177 ? -8.273 6.978 -19.378 1.00 35.59 177 GLY A CA 1
ATOM 1274 C C . GLY A 1 177 ? -8.833 5.873 -18.482 1.00 35.59 177 GLY A C 1
ATOM 1275 O O . GLY A 1 177 ? -9.792 5.229 -18.901 1.00 35.59 177 GLY A O 1
ATOM 1276 N N . ALA A 1 178 ? -8.332 5.658 -17.264 1.00 41.75 178 ALA A N 1
ATOM 1277 C CA . ALA A 1 178 ? -9.004 4.739 -16.345 1.00 41.75 178 ALA A CA 1
ATOM 1278 C C . ALA A 1 178 ? -10.261 5.415 -15.767 1.00 41.75 178 ALA A C 1
ATOM 1280 O O . ALA A 1 178 ? -10.165 6.314 -14.930 1.00 41.75 178 ALA A O 1
ATOM 1281 N N . ARG A 1 179 ? -11.451 5.011 -16.233 1.00 44.12 179 ARG A N 1
ATOM 1282 C CA . ARG A 1 179 ? -12.719 5.314 -15.550 1.00 44.12 179 ARG A CA 1
ATOM 1283 C C . ARG A 1 179 ? -12.620 4.710 -14.143 1.00 44.12 179 ARG A C 1
ATOM 1285 O O . ARG A 1 179 ? -12.664 3.492 -14.023 1.00 44.12 179 ARG A O 1
ATOM 1292 N N . GLY A 1 180 ? -12.393 5.541 -13.125 1.00 56.34 180 GLY A N 1
ATOM 1293 C CA . GLY A 1 180 ? -12.155 5.104 -11.739 1.00 56.34 180 GLY A CA 1
ATOM 1294 C C . GLY A 1 180 ? -10.843 5.585 -11.102 1.00 56.34 180 GLY A C 1
ATOM 1295 O O . GLY A 1 180 ? -10.499 5.126 -10.019 1.00 56.34 180 GLY A O 1
ATOM 1296 N N . GLY A 1 181 ? -10.081 6.471 -11.753 1.00 62.31 181 GLY A N 1
ATOM 1297 C CA . GLY A 1 181 ? -8.939 7.123 -11.105 1.00 62.31 181 GLY A CA 1
ATOM 1298 C C . GLY A 1 181 ? -9.378 8.183 -10.090 1.00 62.31 181 GLY A C 1
ATOM 1299 O O . GLY A 1 181 ? -10.371 8.871 -10.313 1.00 62.31 181 GLY A O 1
ATOM 1300 N N . VAL A 1 182 ? -8.604 8.346 -9.016 1.00 66.75 182 VAL A N 1
ATOM 1301 C CA . VAL A 1 182 ? -8.836 9.378 -7.993 1.00 66.75 182 VAL A CA 1
ATOM 1302 C C . VAL A 1 182 ? -8.051 10.629 -8.342 1.00 66.75 182 VAL A C 1
ATOM 1304 O O . VAL A 1 182 ? -6.855 10.550 -8.637 1.00 66.75 182 VAL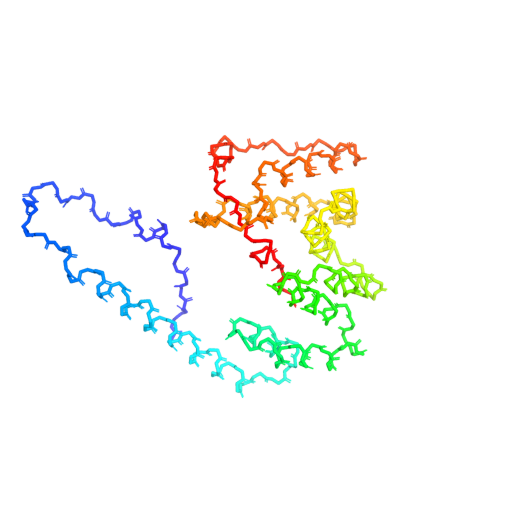 A O 1
ATOM 1307 N N . THR A 1 183 ? -8.697 11.790 -8.306 1.00 77.94 183 THR A N 1
ATOM 1308 C CA . THR A 1 183 ? -7.988 13.066 -8.425 1.00 77.94 183 THR A CA 1
ATOM 1309 C C . THR A 1 183 ? -7.383 13.472 -7.077 1.00 77.94 183 THR A C 1
ATOM 1311 O O . THR A 1 183 ? -7.980 13.219 -6.025 1.00 77.94 183 THR A O 1
ATOM 1314 N N . PRO A 1 184 ? -6.233 14.171 -7.061 1.00 76.94 184 PRO A N 1
ATOM 1315 C CA . PRO A 1 184 ? -5.692 14.743 -5.825 1.00 76.94 184 PRO A CA 1
ATOM 1316 C C . PRO A 1 184 ? -6.702 15.625 -5.076 1.00 76.94 184 PRO A C 1
ATOM 1318 O O . PRO A 1 184 ? -6.733 15.629 -3.848 1.00 76.94 184 PRO A O 1
ATOM 1321 N N . ALA A 1 185 ? -7.566 16.332 -5.813 1.00 79.94 185 ALA A N 1
ATOM 1322 C CA . ALA A 1 185 ? -8.614 17.172 -5.246 1.00 79.94 185 ALA A CA 1
ATOM 1323 C C . ALA A 1 185 ? -9.699 16.360 -4.513 1.00 79.94 185 ALA A C 1
ATOM 1325 O O . ALA A 1 185 ? -10.154 16.779 -3.451 1.00 79.94 185 ALA A O 1
ATOM 1326 N N . GLU A 1 186 ? -10.110 15.204 -5.042 1.00 83.69 186 GLU A N 1
ATOM 1327 C CA . GLU A 1 186 ? -11.062 14.300 -4.376 1.00 83.69 186 GLU A CA 1
ATOM 1328 C C . GLU A 1 186 ? -10.487 13.729 -3.085 1.00 83.69 186 GLU A C 1
ATOM 1330 O O . GLU A 1 186 ? -11.110 13.858 -2.032 1.00 83.69 186 GLU A O 1
ATOM 1335 N N . LEU A 1 187 ? -9.264 13.194 -3.146 1.00 80.31 187 LEU A N 1
ATOM 1336 C CA . LEU A 1 187 ? -8.536 12.727 -1.965 1.00 80.31 187 LEU A CA 1
ATOM 1337 C C . LEU A 1 187 ? -8.442 13.821 -0.904 1.00 80.31 187 LEU A C 1
ATOM 1339 O O . LEU A 1 187 ? -8.706 13.578 0.272 1.00 80.31 187 LEU A O 1
ATOM 1343 N N . ARG A 1 188 ? -8.134 15.052 -1.321 1.00 84.19 188 ARG A N 1
ATOM 1344 C CA . ARG A 1 188 ? -8.051 16.184 -0.403 1.00 84.19 188 ARG A CA 1
ATOM 1345 C C . ARG A 1 188 ? -9.387 16.495 0.271 1.00 84.19 188 ARG A C 1
ATOM 1347 O O . ARG A 1 188 ? -9.392 16.742 1.472 1.00 84.19 188 ARG A O 1
ATOM 1354 N N . ARG A 1 189 ? -10.506 16.448 -0.460 1.00 88.44 189 ARG A N 1
ATOM 1355 C CA . ARG A 1 189 ? -11.840 16.666 0.127 1.00 88.44 189 ARG A CA 1
ATOM 1356 C C . ARG A 1 189 ? -12.165 15.644 1.216 1.00 88.44 189 ARG A C 1
ATOM 1358 O O . ARG A 1 189 ? -12.709 16.034 2.245 1.00 88.44 189 ARG A O 1
ATOM 1365 N N . LEU A 1 190 ? -11.802 14.373 1.024 1.00 87.25 190 LEU A N 1
ATOM 1366 C CA . LEU A 1 190 ? -11.987 13.335 2.050 1.00 87.25 190 LEU A CA 1
ATOM 1367 C C . LEU A 1 190 ? -11.160 13.634 3.298 1.00 87.25 190 LEU A C 1
ATOM 1369 O O . LEU A 1 190 ? -11.668 13.555 4.414 1.00 87.25 190 LEU A O 1
ATOM 1373 N N . VAL A 1 191 ? -9.893 14.012 3.104 1.00 87.31 191 VAL A N 1
ATOM 1374 C CA . VAL A 1 191 ? -8.995 14.386 4.199 1.00 87.31 191 VAL A CA 1
ATOM 1375 C C . VAL A 1 191 ? -9.570 15.569 4.971 1.00 87.31 191 VAL A C 1
ATOM 1377 O O . VAL A 1 191 ? -9.761 15.468 6.180 1.00 87.31 191 VAL A O 1
ATOM 1380 N N . ASP A 1 192 ? -9.920 16.660 4.287 1.00 89.50 192 ASP A N 1
ATOM 1381 C CA . ASP A 1 192 ? -10.485 17.849 4.927 1.00 89.50 192 ASP A CA 1
ATOM 1382 C C . ASP A 1 192 ? -11.788 17.510 5.687 1.00 89.50 192 ASP A C 1
ATOM 1384 O O . ASP A 1 192 ? -11.980 17.978 6.811 1.00 89.50 192 ASP A O 1
ATOM 1388 N N . SER A 1 193 ? -12.645 16.641 5.133 1.00 89.62 193 SER A N 1
ATOM 1389 C CA . SER A 1 193 ? -13.863 16.158 5.801 1.00 89.62 193 SER A CA 1
ATOM 1390 C C . SER A 1 193 ? -13.561 15.360 7.076 1.00 89.62 193 SER A C 1
ATOM 1392 O O . SER A 1 193 ? -14.168 15.603 8.123 1.00 89.62 193 SER A O 1
ATOM 1394 N N . ALA A 1 194 ? -12.577 14.459 7.033 1.00 89.56 194 ALA A N 1
ATOM 1395 C CA . ALA A 1 194 ? -12.156 13.683 8.196 1.00 89.56 194 ALA A CA 1
ATOM 1396 C C . ALA A 1 194 ? -11.566 14.573 9.305 1.00 89.56 194 ALA A C 1
ATOM 1398 O O . ALA A 1 194 ? -11.881 14.379 10.480 1.00 89.56 194 ALA A O 1
ATOM 1399 N N . TYR A 1 195 ? -10.772 15.588 8.944 1.00 88.38 195 TYR A N 1
ATOM 1400 C CA . TYR A 1 195 ? -10.251 16.585 9.887 1.00 88.38 195 TYR A CA 1
ATOM 1401 C C . TYR A 1 195 ? -11.365 17.402 10.543 1.00 88.38 195 TYR A C 1
ATOM 1403 O O . TYR A 1 195 ? -11.388 17.528 11.769 1.00 88.38 195 TYR A O 1
ATOM 1411 N N . GLN A 1 196 ? -12.314 17.908 9.744 1.00 90.69 196 GLN A N 1
ATOM 1412 C CA . GLN A 1 196 ? -13.477 18.638 10.255 1.00 90.69 196 GLN A CA 1
ATOM 1413 C C . GLN A 1 196 ? -14.258 17.797 11.263 1.00 90.69 196 GLN A C 1
ATOM 1415 O O . GLN A 1 196 ? -14.582 18.275 12.350 1.00 90.69 196 GLN A O 1
ATOM 1420 N N . ARG A 1 197 ? -14.503 16.524 10.941 1.00 89.38 197 ARG A N 1
ATOM 1421 C CA . ARG A 1 197 ? -15.184 15.594 11.842 1.00 89.38 197 ARG A CA 1
ATOM 1422 C C . ARG A 1 197 ? -14.386 15.307 13.116 1.00 89.38 197 ARG A C 1
ATOM 1424 O O . ARG A 1 197 ? -14.979 15.183 14.181 1.00 89.38 197 ARG A O 1
ATOM 1431 N N . ALA A 1 198 ? -13.060 15.236 13.026 1.00 85.62 198 ALA A N 1
ATOM 1432 C CA . ALA A 1 198 ? -12.174 15.101 14.181 1.00 85.62 198 ALA A CA 1
ATOM 1433 C C . ALA A 1 198 ? -12.077 16.368 15.045 1.00 85.62 198 ALA A C 1
ATOM 1435 O O . ALA A 1 198 ? -11.385 16.347 16.061 1.00 85.62 198 ALA A O 1
ATOM 1436 N N . GLY A 1 199 ? -12.718 17.476 14.653 1.00 89.12 199 GLY A N 1
ATOM 1437 C CA . GLY A 1 199 ? -12.548 18.767 15.321 1.00 89.12 199 GLY A CA 1
ATOM 1438 C C . GLY A 1 199 ? -11.109 19.288 15.235 1.00 89.12 199 GLY A C 1
ATOM 1439 O O . GLY A 1 199 ? -10.700 20.113 16.050 1.00 89.12 199 GLY A O 1
ATOM 1440 N N . LYS A 1 200 ? -10.325 18.790 14.271 1.00 85.31 200 LYS A N 1
ATOM 1441 C CA . LYS A 1 200 ? -8.923 19.152 14.054 1.00 85.31 200 LYS A CA 1
ATOM 1442 C C . LYS A 1 200 ? -8.834 20.123 12.878 1.00 85.31 200 LYS A C 1
ATOM 1444 O O . LYS A 1 200 ? -9.518 19.966 11.869 1.00 85.31 200 LYS A O 1
ATOM 1449 N N . ALA A 1 201 ? -7.959 21.119 12.982 1.00 86.12 201 ALA A N 1
ATOM 1450 C CA . ALA A 1 201 ? -7.648 21.972 11.841 1.00 86.12 201 ALA A CA 1
ATOM 1451 C C . ALA A 1 201 ? -6.896 21.153 10.783 1.00 86.12 201 ALA A C 1
ATOM 1453 O O . ALA A 1 201 ? -5.888 20.515 11.096 1.00 86.12 201 ALA A O 1
ATOM 1454 N N . ALA A 1 202 ? -7.379 21.173 9.541 1.00 81.94 202 ALA A N 1
ATOM 1455 C CA . ALA A 1 202 ? -6.660 20.558 8.434 1.00 81.94 202 ALA A CA 1
ATOM 1456 C C . ALA A 1 202 ? -5.315 21.282 8.227 1.00 81.94 202 ALA A C 1
ATOM 1458 O O . ALA A 1 202 ? -5.271 22.518 8.286 1.00 81.94 202 ALA A O 1
ATOM 1459 N N . PRO A 1 203 ? -4.216 20.554 7.978 1.00 78.75 203 PRO A N 1
ATOM 1460 C CA . PRO A 1 203 ? -2.914 21.162 7.752 1.00 78.75 203 PRO A CA 1
ATOM 1461 C C . PRO A 1 203 ? -2.949 22.105 6.544 1.00 78.75 203 PRO A C 1
ATOM 1463 O O . PRO A 1 203 ? -3.532 21.816 5.487 1.00 78.75 203 PRO A O 1
ATOM 1466 N N . THR A 1 204 ? -2.305 23.261 6.707 1.00 79.88 204 THR A N 1
ATOM 1467 C CA . THR A 1 204 ? -2.185 24.275 5.663 1.00 79.88 204 THR A CA 1
ATOM 1468 C C . THR A 1 204 ? -1.397 23.715 4.490 1.00 79.88 204 THR A C 1
ATOM 1470 O O . THR A 1 204 ? -0.248 23.300 4.618 1.00 79.88 204 THR A O 1
ATOM 1473 N N . ARG A 1 205 ? -2.024 23.716 3.315 1.00 71.19 205 ARG A N 1
ATOM 1474 C CA . ARG A 1 205 ? -1.423 23.161 2.106 1.00 71.19 205 ARG A CA 1
ATOM 1475 C C . ARG A 1 205 ? -0.260 24.040 1.614 1.00 71.19 205 ARG A C 1
ATOM 1477 O O . ARG A 1 205 ? -0.490 25.238 1.420 1.00 71.19 205 ARG A O 1
ATOM 1484 N N . PRO A 1 206 ? 0.930 23.474 1.330 1.00 71.19 206 PRO A N 1
ATOM 1485 C CA . PRO A 1 206 ? 1.999 24.204 0.656 1.00 71.19 206 PRO A CA 1
ATOM 1486 C C . PRO A 1 206 ? 1.518 24.718 -0.704 1.00 71.19 206 PRO A C 1
ATOM 1488 O O . PRO A 1 206 ? 0.806 24.013 -1.423 1.00 71.19 206 PRO A O 1
ATOM 1491 N N . GLU A 1 207 ? 1.921 25.924 -1.092 1.00 68.25 207 GLU A N 1
ATOM 1492 C CA . GLU A 1 207 ? 1.493 26.557 -2.348 1.00 68.25 207 GLU A CA 1
ATOM 1493 C C . GLU A 1 207 ? 1.819 25.693 -3.581 1.00 68.25 207 GLU A C 1
ATOM 1495 O O . GLU A 1 207 ? 0.978 25.512 -4.461 1.00 68.25 207 GLU A O 1
ATOM 1500 N N . ALA A 1 208 ? 2.981 25.031 -3.571 1.00 63.62 208 ALA A N 1
ATOM 1501 C CA . ALA A 1 208 ? 3.398 24.087 -4.607 1.00 63.62 208 ALA A CA 1
ATOM 1502 C C . ALA A 1 208 ? 2.443 22.890 -4.774 1.00 63.62 208 ALA A C 1
ATOM 1504 O O . ALA A 1 208 ? 2.256 22.397 -5.885 1.00 63.62 208 ALA A O 1
ATOM 1505 N N . ALA A 1 209 ? 1.796 22.434 -3.696 1.00 62.66 209 ALA A N 1
ATOM 1506 C CA . ALA A 1 209 ? 0.847 21.332 -3.776 1.00 62.66 209 ALA A CA 1
ATOM 1507 C C . ALA A 1 209 ? -0.469 21.769 -4.438 1.00 62.66 209 ALA A C 1
ATOM 1509 O O . ALA A 1 209 ? -1.081 20.949 -5.115 1.00 62.66 209 ALA A O 1
ATOM 1510 N N . ARG A 1 210 ? -0.893 23.037 -4.303 1.00 66.06 210 ARG A N 1
ATOM 1511 C CA . ARG A 1 210 ? -2.111 23.567 -4.958 1.00 66.06 210 ARG A CA 1
ATOM 1512 C C . ARG A 1 210 ? -1.991 23.566 -6.484 1.00 66.06 210 ARG A C 1
ATOM 1514 O O . ARG A 1 210 ? -2.958 23.274 -7.176 1.00 66.06 210 ARG A O 1
ATOM 1521 N N . ALA A 1 211 ? -0.791 23.807 -7.011 1.00 60.47 211 ALA A N 1
ATOM 1522 C CA . ALA A 1 211 ? -0.525 23.724 -8.449 1.00 60.47 211 ALA A CA 1
ATOM 1523 C C . ALA A 1 211 ? -0.694 22.294 -9.012 1.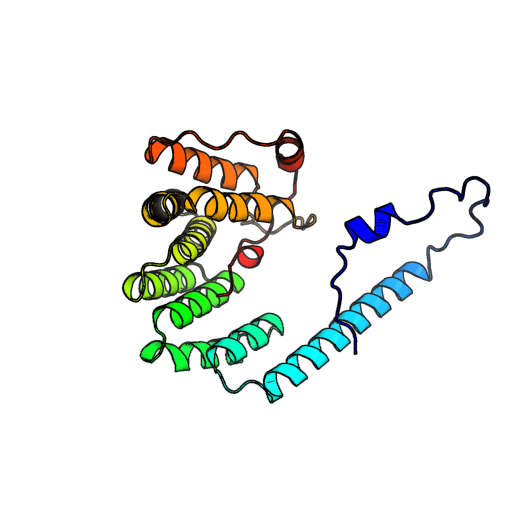00 60.47 211 ALA A C 1
ATOM 1525 O O . ALA A 1 211 ? -0.974 22.125 -10.197 1.00 60.47 211 ALA A O 1
ATOM 1526 N N . SER A 1 212 ? -0.578 21.262 -8.164 1.00 61.00 212 SER A N 1
ATOM 1527 C CA . SER A 1 212 ? -0.727 19.853 -8.549 1.00 61.00 212 SER A CA 1
ATOM 1528 C C . SER A 1 212 ? -2.181 19.371 -8.652 1.00 61.00 212 SER A C 1
ATOM 1530 O O . SER A 1 212 ? -2.398 18.236 -9.073 1.00 61.00 212 SER A O 1
ATOM 1532 N N . ASP A 1 213 ? -3.186 20.188 -8.319 1.00 59.34 213 ASP A N 1
ATOM 1533 C CA . ASP A 1 213 ? -4.603 19.792 -8.446 1.00 59.34 213 ASP A CA 1
ATOM 1534 C C . ASP A 1 213 ? -5.048 19.566 -9.898 1.00 59.34 213 ASP A C 1
ATOM 1536 O O . ASP A 1 213 ? -6.104 18.992 -10.147 1.00 59.34 213 ASP A O 1
ATOM 1540 N N . GLN A 1 214 ? -4.224 19.979 -10.863 1.00 57.78 214 GLN A N 1
ATOM 1541 C CA . GLN A 1 214 ? -4.424 19.713 -12.288 1.00 57.78 214 GLN A CA 1
ATOM 1542 C C . GLN A 1 214 ? -3.779 18.397 -12.759 1.00 57.78 214 GLN A C 1
ATOM 1544 O O . GLN A 1 214 ? -3.806 18.090 -13.954 1.00 57.78 214 GLN A O 1
ATOM 1549 N N . ALA A 1 215 ? -3.175 17.621 -11.853 1.00 60.56 215 ALA A N 1
ATOM 1550 C CA . ALA A 1 215 ? -2.587 16.333 -12.195 1.00 60.56 215 ALA A CA 1
ATOM 1551 C C . ALA A 1 215 ? -3.663 15.330 -12.638 1.00 60.56 215 ALA A C 1
ATOM 1553 O O . ALA A 1 215 ? -4.815 15.358 -12.204 1.00 60.56 215 ALA A O 1
ATOM 1554 N N . THR A 1 216 ? -3.281 14.440 -13.551 1.00 62.53 216 THR A N 1
ATOM 1555 C CA . THR A 1 216 ? -4.185 13.420 -14.092 1.00 62.53 216 THR A CA 1
ATOM 1556 C C . THR A 1 216 ? -4.488 12.377 -13.022 1.00 62.53 216 THR A C 1
ATOM 1558 O O . THR A 1 216 ? -3.601 12.019 -12.253 1.00 62.53 216 THR A O 1
ATOM 1561 N N . ALA A 1 217 ? -5.721 11.872 -12.997 1.00 57.44 217 ALA A N 1
ATOM 1562 C CA . ALA A 1 217 ? -6.115 10.810 -12.082 1.00 57.44 217 ALA A CA 1
ATOM 1563 C C . ALA A 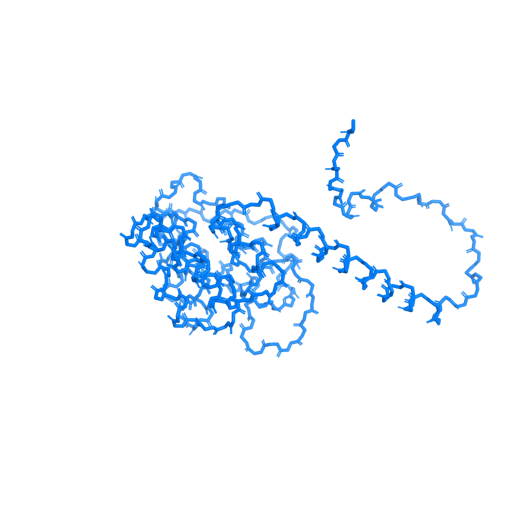1 217 ? -5.238 9.560 -12.260 1.00 57.44 217 ALA A C 1
ATOM 1565 O O . ALA A 1 217 ? -4.866 9.199 -13.382 1.00 57.44 217 ALA A O 1
ATOM 1566 N N . LEU A 1 218 ? -4.934 8.892 -11.151 1.00 56.88 218 LEU A N 1
ATOM 1567 C CA . LEU A 1 218 ? -4.088 7.702 -11.118 1.00 56.88 218 LEU A CA 1
ATOM 1568 C C . LEU A 1 218 ? -4.860 6.508 -10.542 1.00 56.88 218 LEU A C 1
ATOM 1570 O O . LEU A 1 218 ? -5.828 6.701 -9.800 1.00 56.88 218 LEU A O 1
ATOM 1574 N N . PRO A 1 219 ? -4.447 5.268 -10.861 1.00 61.44 219 PRO A N 1
ATOM 1575 C CA . PRO A 1 219 ? -5.041 4.077 -10.266 1.00 61.44 219 PRO A CA 1
ATOM 1576 C C . PRO A 1 219 ? -4.791 4.026 -8.753 1.00 61.44 219 PRO A C 1
ATOM 1578 O O . PRO A 1 219 ? -3.648 4.184 -8.321 1.00 61.44 219 PRO A O 1
ATOM 1581 N N . VAL A 1 220 ? -5.832 3.716 -7.968 1.00 54.81 220 VAL A N 1
ATOM 1582 C CA . VAL A 1 220 ? -5.753 3.534 -6.500 1.00 54.81 220 VAL A CA 1
ATOM 1583 C C . VAL A 1 220 ? -4.682 2.515 -6.099 1.00 54.81 220 VAL A C 1
ATOM 1585 O O . VAL A 1 220 ? -4.023 2.663 -5.075 1.00 54.81 220 VAL A O 1
ATOM 1588 N N . SER A 1 221 ? -4.448 1.515 -6.948 1.00 57.47 221 SER A N 1
ATOM 1589 C CA . SER A 1 221 ? -3.435 0.476 -6.765 1.00 57.47 221 SER A CA 1
ATOM 1590 C C . SER A 1 221 ? -2.013 1.013 -6.549 1.00 57.47 221 SER A C 1
ATOM 1592 O O . SER A 1 221 ? -1.199 0.363 -5.899 1.00 57.47 221 SER A O 1
ATOM 1594 N N . ARG A 1 222 ? -1.691 2.224 -7.020 1.00 61.91 222 ARG A N 1
ATOM 1595 C CA . ARG A 1 222 ? -0.377 2.843 -6.776 1.00 61.91 222 ARG A CA 1
ATOM 1596 C C . ARG A 1 222 ? -0.191 3.391 -5.359 1.00 61.91 222 ARG A C 1
ATOM 1598 O O . ARG A 1 222 ? 0.902 3.855 -5.050 1.00 61.91 222 ARG A O 1
ATOM 1605 N N . TYR A 1 223 ? -1.230 3.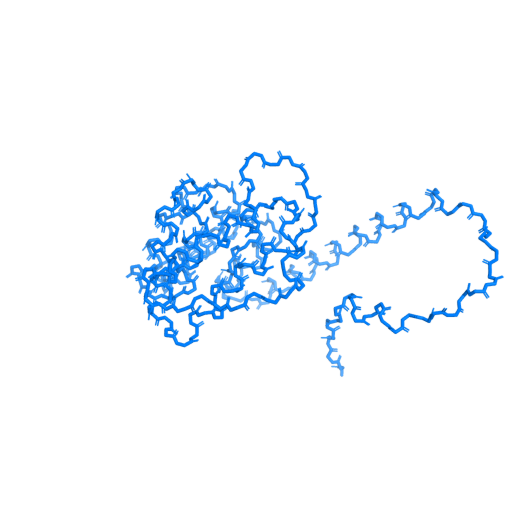350 -4.528 1.00 57.59 223 TYR A N 1
ATOM 1606 C CA . TYR A 1 223 ? -1.261 3.980 -3.206 1.00 57.59 223 TYR A CA 1
ATOM 1607 C C . TYR A 1 223 ? -1.309 2.993 -2.044 1.00 57.59 223 TYR A C 1
ATOM 1609 O O . TYR A 1 223 ? -1.249 3.412 -0.894 1.00 57.59 223 TYR A O 1
ATOM 1617 N N . CYS A 1 224 ? -1.413 1.694 -2.323 1.00 60.78 224 CYS A N 1
ATOM 1618 C CA . CYS A 1 224 ? -1.446 0.676 -1.282 1.00 60.78 224 CYS A CA 1
ATOM 1619 C C . CYS A 1 224 ? -0.071 0.538 -0.611 1.00 60.78 224 CYS A C 1
ATOM 1621 O O . CYS A 1 224 ? 0.937 0.284 -1.278 1.00 60.78 224 CYS A O 1
ATOM 1623 N N . HIS A 1 225 ? -0.033 0.682 0.715 1.00 58.91 225 HIS A N 1
ATOM 1624 C CA . HIS A 1 225 ? 1.183 0.519 1.504 1.00 58.91 225 HIS A CA 1
ATOM 1625 C C . HIS A 1 225 ? 1.451 -0.954 1.799 1.00 58.91 225 HIS A C 1
ATOM 1627 O O . HIS A 1 225 ? 0.674 -1.597 2.510 1.00 58.91 225 HIS A O 1
ATOM 1633 N N . TRP A 1 226 ? 2.588 -1.458 1.323 1.00 59.50 226 TRP A N 1
ATOM 1634 C CA . TRP A 1 226 ? 3.135 -2.754 1.725 1.00 59.50 226 TRP A CA 1
ATOM 1635 C C . TRP A 1 226 ? 3.784 -2.626 3.109 1.00 59.50 226 TRP A C 1
ATOM 1637 O O . TRP A 1 226 ? 4.666 -1.784 3.293 1.00 59.50 226 TRP A O 1
ATOM 1647 N N . LEU A 1 227 ? 3.317 -3.430 4.071 1.00 48.59 227 LEU A N 1
ATOM 1648 C CA . LEU A 1 227 ? 3.879 -3.560 5.425 1.00 48.59 227 LEU A CA 1
ATOM 1649 C C . LEU A 1 227 ? 4.542 -4.920 5.577 1.00 48.59 227 LEU A C 1
ATOM 1651 O O . LEU A 1 227 ? 3.883 -5.923 5.199 1.00 48.59 227 LEU A O 1
#

Foldseek 3Di:
DDDDDPDDPVVVVVPDDPPPVPPDPPDDPPPVVVVVVVVVVVVVLVVLLVVLVVVLVVDPQLLVNLVSCVVNVVLVSSLVSLVVCCVVQVQQSLLSQLLSCLLVLNLVSNLVSLVRNCVVPVDLLSLQSNLLSCVLVVNLVSNLVSLLSSCVVVPPCSLVSLVLLLVLLQPDADDPDPPRFDQSVSSVVSNCSSCVVNVHDRDDDDPVSVVSSPGHGDRSSSRRDND

Radius of gyration: 20.8 Å; chains: 1; bounding box: 50×47×54 Å

Secondary structure (DSSP, 8-state):
--------HHHHHHTS-S--TT----S-TTTHHHHHHHHHHHHHHHHHHHHHHHHHTT---HHHHHHHHHHTT-HHHHHHHHHTTTTTSHHHHHHHHHHHHHHTT-HHHHHHHHHHHHHH---HHHHHHHHHHHHHTT-HHHHHHHHHHHHHHTGGGHHHHHHHHHHHHHHS---TT-TTPBPHHHHHHHHHHHHHHTTPPPPPPPHHHHHGGGSPPB-GGGGPPP-

pLDDT: mean 79.69, std 18.76, range [33.25, 98.19]